Protein AF-0000000071220652 (afdb_homodimer)

Sequence (300 aa):
MPTYEMPLLIRIANKTQYASVLKNVANSIFETGGFIRKIENWGDKQLPCITSAHGKTNTHARHFMICFDMPPSQVSKLEDDCGRNISIIRASVYKQNIPPQNIQCTLEEEMLPPPYRPSVLKLLEQAKKHKRYRSQFKYNSGLDYYPFLRMPTYEMPLLIRIANKTQYASVLKNVANSIFETGGFIRKIENWGDKQLPCITSAHGKTNTHARHFMICFDMPPSQVSKLEDDCGRNISIIRASVYKQNIPPQNIQCTLEEEMLPPPYRPSVLKLLEQAKKHKRYRSQFKYNSGLDYYPFLR

Radius of gyration: 28.58 Å; Cα contacts (8 Å, |Δi|>4): 428; chains: 2; bounding box: 69×118×76 Å

Nearest PDB structures (foldseek):
  8csr-assembly1_E  TM=9.877E-01  e=4.647E-12  Homo sapiens
  7nql-assembly1_AF  TM=9.507E-01  e=1.121E-11  Sus scrofa
  6nf8-assembly1_F  TM=9.339E-01  e=7.216E-12  Bos taurus
  8apo-assembly1_Bf  TM=7.746E-01  e=3.474E-11  Polytomella magna
  6ywy-assembly1_FF  TM=8.843E-01  e=5.187E-10  Neurospora crassa

Foldseek 3Di:
DFKKKKKWWFADDDPVVVVVLVVQLCVLQVVQPKFWDDKDWPAKDADPDFADAPNDTDRITTIMMTMMDGDPVCQVVSLVSLNPDRRTRDMDMDTDDDPDCCVPCPVVVVPPDPPPPPDPCVVVVVVVVVVVVPPPPPCCVCPVCPVPPD/DFKKKKKWWFADDDPVVVVVLVVQLCVLQVVQPKFWDDKDWPAKDADPDFADAPNDTGRITTIMMTMMDGDPVCQVVSLVSLNPDRRTRDMDMDTDDDPDCCVPCPVVVVPPDPPPPPDPCVVVVVVVVVVVPPPPPVPCVCPVPPVPPD

InterPro domains:
  IPR000529 Small ribosomal subunit protein bS6 [PF01250] (3-95)
  IPR000529 Small ribosomal subunit protein bS6 [PTHR21011] (1-99)
  IPR014717 Translation elongation factor EF1B/small ribosomal subunit protein bS6 [G3DSA:3.30.70.60] (1-133)
  IPR035980 Small ribosomal subunit protein bS6 superfamily [SSF54995] (1-97)

Secondary structure (DSSP, 8-state):
--EEEEEEEE-S--HHHHHHHHHHHHHHHHHTT-EEEEEEEEEEEEEEEEEEETTEEEEEEEEEEEEEE--GGGHHHHHHHHHH-TTEEEE--EE----------THHHHTS-GGG-HHHHHHHHHHHHHHHT-------------TT--/--EEEEEEEE-S--HHHHHHHHHHHHHHHHHTT-EEEEEEEEEEEEEEEEEEETTEEEEEEEEEEEEEE--GGGHHHHHHHHHH-TTEEEE--EE----------THHHHTS-GGG--TTHHHHHHHHHHHHT-------------TT--

Solvent-accessible surface area (backbone atoms only — not comparable to full-atom values): 17452 Å² total; per-residue (Å²): 116,54,43,32,37,30,52,34,32,27,53,75,71,54,71,70,56,52,51,51,53,51,49,53,52,51,49,49,40,43,75,54,66,23,46,80,75,33,76,36,82,71,44,78,40,74,44,56,50,63,37,45,36,89,92,37,80,36,56,49,25,31,34,34,34,36,16,30,33,36,47,77,87,39,49,65,57,48,50,50,56,49,69,68,36,76,58,43,62,45,74,51,81,41,80,53,52,59,64,78,68,78,58,75,62,65,49,75,69,62,69,55,76,72,85,71,61,64,74,71,51,52,60,56,45,52,60,53,54,60,59,64,66,65,69,76,76,72,78,76,67,75,72,63,75,68,71,71,79,115,114,52,42,31,36,30,52,34,32,27,53,77,70,54,70,70,56,51,50,50,54,52,49,53,52,50,48,50,41,44,76,54,68,24,47,79,75,32,77,34,83,71,42,78,40,74,44,56,50,64,37,45,38,90,92,37,80,36,56,48,28,33,33,34,34,37,14,29,33,34,47,77,87,38,51,64,56,46,50,49,56,49,71,67,36,76,59,42,61,45,71,51,80,42,82,54,50,58,64,78,68,79,60,75,64,66,50,76,70,62,70,55,80,69,87,73,65,62,73,74,54,54,60,60,46,51,63,56,56,61,59,64,63,62,68,77,76,73,78,76,68,78,72,66,75,71,74,72,81,113

pLDDT: mean 76.04, std 28.61, range [24.86, 98.81]

Organism: Bombus terrestris (NCBI:txid30195)

Structure (mmCIF, N/CA/C/O backbone):
data_AF-0000000071220652-model_v1
#
loop_
_entity.id
_entity.type
_entity.pdbx_description
1 polymer 'Small ribosomal subunit protein bS6m'
#
loop_
_atom_site.group_PDB
_atom_site.id
_atom_site.type_symbol
_atom_site.label_atom_id
_atom_site.label_alt_id
_atom_site.label_comp_id
_atom_site.label_asym_id
_atom_site.label_entity_id
_atom_site.label_seq_id
_atom_site.pdbx_PDB_ins_code
_atom_site.Cartn_x
_atom_site.Cartn_y
_atom_site.Cartn_z
_atom_site.occupancy
_atom_site.B_iso_or_equiv
_atom_site.auth_seq_id
_atom_site.auth_comp_id
_atom_site.auth_asym_id
_atom_site.auth_atom_id
_atom_site.pdbx_PDB_model_num
ATOM 1 N N . MET A 1 1 ? 15.398 10.953 13.742 1 90.12 1 MET A N 1
ATOM 2 C CA . MET A 1 1 ? 14 10.602 13.539 1 90.12 1 MET A CA 1
ATOM 3 C C . MET A 1 1 ? 13.828 9.734 12.297 1 90.12 1 MET A C 1
ATOM 5 O O . MET A 1 1 ? 14.258 10.109 11.203 1 90.12 1 MET A O 1
ATOM 9 N N . PRO A 1 2 ? 13.312 8.656 12.453 1 94.81 2 PRO A N 1
ATOM 10 C CA . PRO A 1 2 ? 13.219 7.758 11.297 1 94.81 2 PRO A CA 1
ATOM 11 C C . PRO A 1 2 ? 12.203 8.234 10.258 1 94.81 2 PRO A C 1
ATOM 13 O O . PRO A 1 2 ? 11.305 9.016 10.586 1 94.81 2 PRO A O 1
ATOM 16 N N . THR A 1 3 ? 12.484 7.812 9.031 1 96.25 3 THR A N 1
ATOM 17 C CA . THR A 1 3 ? 11.578 8.117 7.926 1 96.25 3 THR A CA 1
ATOM 18 C C . THR A 1 3 ? 10.602 6.969 7.695 1 96.25 3 THR A C 1
ATOM 20 O O . THR A 1 3 ? 10.984 5.801 7.742 1 96.25 3 THR A O 1
ATOM 23 N N . TYR A 1 4 ? 9.352 7.336 7.461 1 97.25 4 TYR A N 1
ATOM 24 C CA . TYR A 1 4 ? 8.289 6.367 7.23 1 97.25 4 TYR A CA 1
ATOM 25 C C . TYR A 1 4 ? 7.543 6.676 5.934 1 97.25 4 TYR A C 1
ATOM 27 O O . TYR A 1 4 ? 7.645 7.781 5.398 1 97.2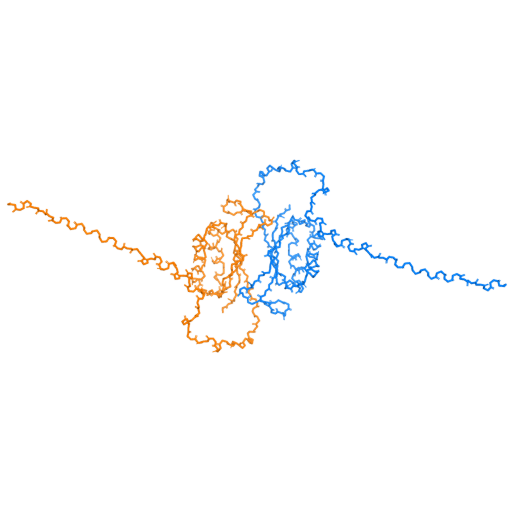5 4 TYR A O 1
ATOM 35 N N . GLU A 1 5 ? 6.852 5.637 5.531 1 96.19 5 GLU A N 1
ATOM 36 C CA . GLU A 1 5 ? 5.906 5.754 4.422 1 96.19 5 GLU A CA 1
ATOM 37 C C . GLU A 1 5 ? 4.535 5.199 4.809 1 96.19 5 GLU A C 1
ATOM 39 O O . GLU A 1 5 ? 4.441 4.234 5.566 1 96.19 5 GLU A O 1
ATOM 44 N N . MET A 1 6 ? 3.564 5.836 4.211 1 97.56 6 MET A N 1
ATOM 45 C CA . MET A 1 6 ? 2.209 5.402 4.539 1 97.56 6 MET A CA 1
ATOM 46 C C . MET A 1 6 ? 1.318 5.414 3.301 1 97.56 6 MET A C 1
ATOM 48 O O . MET A 1 6 ? 0.873 6.477 2.863 1 97.56 6 MET A O 1
ATOM 52 N N . PRO A 1 7 ? 1.112 4.211 2.664 1 97.31 7 PRO A N 1
ATOM 53 C CA . PRO A 1 7 ? 0.001 4.141 1.713 1 97.31 7 PRO A CA 1
ATOM 54 C C . PRO A 1 7 ? -1.35 4.441 2.359 1 97.31 7 PRO A C 1
ATOM 56 O O . PRO A 1 7 ? -1.629 3.967 3.463 1 97.31 7 PRO A O 1
ATOM 59 N N . LEU A 1 8 ? -2.117 5.258 1.693 1 98.38 8 LEU A N 1
ATOM 60 C CA . LEU A 1 8 ? -3.408 5.715 2.195 1 98.38 8 LEU A CA 1
ATOM 61 C C . LEU A 1 8 ? -4.5 5.512 1.149 1 98.38 8 LEU A C 1
ATOM 63 O O . LEU A 1 8 ? -4.434 6.082 0.058 1 98.38 8 LEU A O 1
ATOM 67 N N . LEU A 1 9 ? -5.438 4.633 1.481 1 98 9 LEU A N 1
ATOM 68 C CA . LEU A 1 9 ? -6.605 4.441 0.63 1 98 9 LEU A CA 1
ATOM 69 C C . LEU A 1 9 ? -7.812 5.191 1.183 1 98 9 LEU A C 1
ATOM 71 O O . LEU A 1 9 ? -8.258 4.926 2.303 1 98 9 LEU A O 1
ATOM 75 N N . ILE A 1 10 ? -8.297 6.078 0.344 1 98.69 10 ILE A N 1
ATOM 76 C CA . ILE A 1 10 ? -9.414 6.926 0.75 1 98.69 10 ILE A CA 1
ATOM 77 C C . ILE A 1 10 ? -10.641 6.602 -0.099 1 98.69 10 ILE A C 1
ATOM 79 O O . ILE A 1 10 ? -10.531 6.391 -1.309 1 98.69 10 ILE A O 1
ATOM 83 N N . ARG A 1 11 ? -11.727 6.602 0.533 1 98.38 11 ARG A N 1
ATOM 84 C CA . ARG A 1 11 ? -12.977 6.43 -0.207 1 98.38 11 ARG A CA 1
ATOM 85 C C . ARG A 1 11 ? -13.109 7.484 -1.299 1 98.38 11 ARG A C 1
ATOM 87 O O . ARG A 1 11 ? -12.773 8.648 -1.089 1 98.38 11 ARG A O 1
ATOM 94 N N . ILE A 1 12 ? -13.68 7.035 -2.465 1 98.44 12 ILE A N 1
ATOM 95 C CA . ILE A 1 12 ? -13.852 7.949 -3.588 1 98.44 12 ILE A CA 1
ATOM 96 C C . ILE A 1 12 ? -14.695 9.148 -3.156 1 98.44 12 ILE A C 1
ATOM 98 O O . ILE A 1 12 ? -15.758 8.977 -2.559 1 98.44 12 ILE A O 1
ATOM 102 N N . ALA A 1 13 ? -14.219 10.336 -3.494 1 98.06 13 ALA A N 1
ATOM 103 C CA . ALA A 1 13 ? -14.852 11.586 -3.078 1 98.06 13 ALA A CA 1
ATOM 104 C C . ALA A 1 13 ? -14.477 12.727 -4.016 1 98.06 13 ALA A C 1
ATOM 106 O O . ALA A 1 13 ? -13.836 12.508 -5.047 1 98.06 13 ALA A O 1
ATOM 107 N N . ASN A 1 14 ? -14.992 13.828 -3.701 1 97.81 14 ASN A N 1
ATOM 108 C CA . ASN A 1 14 ? -14.633 14.984 -4.508 1 97.81 14 ASN A CA 1
ATOM 109 C C . ASN A 1 14 ? -13.344 15.633 -4.02 1 97.81 14 ASN A C 1
ATOM 111 O O . ASN A 1 14 ? -12.781 15.219 -3 1 97.81 14 ASN A O 1
ATOM 115 N N . LYS A 1 15 ? -12.859 16.594 -4.723 1 97.88 15 LYS A N 1
ATOM 116 C CA . LYS A 1 15 ? -11.562 17.219 -4.473 1 97.88 15 LYS A CA 1
ATOM 117 C C . LYS A 1 15 ? -11.516 17.844 -3.08 1 97.88 15 LYS A C 1
ATOM 119 O O . LYS A 1 15 ? -10.508 17.734 -2.381 1 97.88 15 LYS A O 1
ATOM 124 N N . THR A 1 16 ? -12.555 18.578 -2.711 1 98.06 16 THR A N 1
ATOM 125 C CA . THR A 1 16 ? -12.609 19.25 -1.419 1 98.06 16 THR A CA 1
ATOM 126 C C . THR A 1 16 ? -12.523 18.234 -0.277 1 98.06 16 THR A C 1
ATOM 128 O O . THR A 1 16 ? -11.836 18.484 0.716 1 98.06 16 THR A O 1
ATOM 131 N N . GLN A 1 17 ? -13.211 17.125 -0.408 1 98.12 17 GLN A N 1
ATOM 132 C CA . GLN A 1 17 ? -13.211 16.078 0.61 1 98.12 17 GLN A CA 1
ATOM 133 C C . GLN A 1 17 ? -11.836 15.438 0.737 1 98.12 17 GLN A C 1
ATOM 135 O O . GLN A 1 17 ? -11.359 15.188 1.847 1 98.12 17 GLN A O 1
ATOM 140 N N . TYR A 1 18 ? -11.141 15.18 -0.424 1 98.38 18 TYR A N 1
ATOM 141 C CA . TYR A 1 18 ? -9.781 14.648 -0.378 1 98.38 18 TYR A CA 1
ATOM 142 C C . TYR A 1 18 ? -8.852 15.586 0.373 1 98.38 18 TYR A C 1
ATOM 144 O O . TYR A 1 18 ? -8.055 15.156 1.213 1 98.38 18 TYR A O 1
ATOM 152 N N . ALA A 1 19 ? -8.992 16.859 0.071 1 98.38 19 ALA A N 1
ATOM 153 C CA . ALA A 1 19 ? -8.148 17.859 0.707 1 98.38 19 ALA A CA 1
ATOM 154 C C . ALA A 1 19 ? -8.352 17.875 2.219 1 98.38 19 ALA A C 1
ATOM 156 O O . ALA A 1 19 ? -7.387 18 2.98 1 98.38 19 ALA A O 1
ATOM 157 N N . SER A 1 20 ? -9.578 17.75 2.633 1 98.44 20 SER A N 1
ATOM 158 C CA . SER A 1 20 ? -9.898 17.734 4.055 1 98.44 20 SER A CA 1
ATOM 159 C C . SER A 1 20 ? -9.281 16.531 4.758 1 98.44 20 SER A C 1
ATOM 161 O O . SER A 1 20 ? -8.703 16.672 5.836 1 98.44 20 SER A O 1
ATOM 163 N N . VAL A 1 21 ? -9.383 15.336 4.188 1 98.62 21 VAL A N 1
ATOM 164 C CA . VAL A 1 21 ? -8.828 14.117 4.766 1 98.62 21 VAL A CA 1
ATOM 165 C C . VAL A 1 21 ? -7.312 14.242 4.871 1 98.62 21 VAL A C 1
ATOM 167 O O . VAL A 1 21 ? -6.727 13.945 5.914 1 98.62 21 VAL A O 1
ATOM 170 N N . LEU A 1 22 ? -6.684 14.711 3.814 1 98.69 22 LEU A N 1
ATOM 171 C CA . LEU A 1 22 ? -5.23 14.844 3.791 1 98.69 22 LEU A CA 1
ATOM 172 C C . LEU A 1 22 ? -4.762 15.891 4.801 1 98.69 22 LEU A C 1
ATOM 174 O O . LEU A 1 22 ? -3.711 15.727 5.426 1 98.69 22 LEU A O 1
ATOM 178 N N . LYS A 1 23 ? -5.562 16.953 4.918 1 98.56 23 LYS A N 1
ATOM 179 C CA . LYS A 1 23 ? -5.25 17.969 5.93 1 98.56 23 LYS A CA 1
ATOM 180 C C . LYS A 1 23 ? -5.309 17.375 7.332 1 98.56 23 LYS A C 1
ATOM 182 O O . LYS A 1 23 ? -4.438 17.641 8.164 1 98.56 23 LYS A O 1
ATOM 187 N N . ASN A 1 24 ? -6.316 16.578 7.582 1 98.31 24 ASN A N 1
ATOM 188 C CA . ASN A 1 24 ? -6.457 15.922 8.875 1 98.31 24 ASN A CA 1
ATOM 189 C C . ASN A 1 24 ? -5.27 15 9.164 1 98.31 24 ASN A C 1
ATOM 191 O O . ASN A 1 24 ? -4.723 15.016 10.266 1 98.31 24 ASN A O 1
ATOM 195 N N . VAL A 1 25 ? -4.879 14.25 8.164 1 98.69 25 VAL A N 1
ATOM 196 C CA . VAL A 1 25 ? -3.75 13.336 8.312 1 98.69 25 VAL A CA 1
ATOM 197 C C . VAL A 1 25 ? -2.469 14.133 8.539 1 98.69 25 VAL A C 1
ATOM 199 O O . VAL A 1 25 ? -1.663 13.797 9.406 1 98.69 25 VAL A O 1
ATOM 202 N N . ALA A 1 26 ? -2.303 15.219 7.809 1 98.62 26 ALA A N 1
ATOM 203 C CA . ALA A 1 26 ? -1.133 16.078 7.953 1 98.62 26 ALA A CA 1
ATOM 204 C C . ALA A 1 26 ? -1.061 16.688 9.359 1 98.62 26 ALA A C 1
ATOM 206 O O . ALA A 1 26 ? 0.008 16.703 9.969 1 98.62 26 ALA A O 1
ATOM 207 N N . ASN A 1 27 ? -2.18 17.109 9.836 1 98.31 27 ASN A N 1
ATOM 208 C CA . ASN A 1 27 ? -2.238 17.672 11.18 1 98.31 27 ASN A CA 1
ATOM 209 C C . ASN A 1 27 ? -1.856 16.641 12.234 1 98.31 27 ASN A C 1
ATOM 211 O O . ASN A 1 27 ? -1.142 16.953 13.188 1 98.31 27 ASN A O 1
ATOM 215 N N . SER A 1 28 ? -2.348 15.414 12.023 1 98.38 28 SER A N 1
ATOM 216 C CA . SER A 1 28 ? -2.002 14.344 12.953 1 98.38 28 SER A CA 1
ATOM 217 C C . SER A 1 28 ? -0.497 14.102 12.977 1 98.38 28 SER A C 1
ATOM 219 O O . SER A 1 28 ? 0.089 13.914 14.047 1 98.38 28 SER A O 1
ATOM 221 N N . ILE A 1 29 ? 0.135 14.086 11.805 1 98.5 29 ILE A N 1
ATOM 222 C CA . ILE A 1 29 ? 1.577 13.891 11.703 1 98.5 29 ILE A CA 1
ATOM 223 C C . ILE A 1 29 ? 2.305 15.047 12.391 1 98.5 29 ILE A C 1
ATOM 225 O O . ILE A 1 29 ? 3.234 14.828 13.172 1 98.5 29 ILE A O 1
ATOM 229 N N . PHE A 1 30 ? 1.844 16.25 12.219 1 97.88 30 PHE A N 1
ATOM 230 C CA . PHE A 1 30 ? 2.465 17.438 12.789 1 97.88 30 PHE A CA 1
ATOM 231 C C . PHE A 1 30 ? 2.318 17.453 14.305 1 97.88 30 PHE A C 1
ATOM 233 O O . PHE A 1 30 ? 3.283 17.719 15.031 1 97.88 30 PHE A O 1
ATOM 240 N N . GLU A 1 31 ? 1.175 17.141 14.781 1 97.19 31 GLU A N 1
ATOM 241 C CA . GLU A 1 31 ? 0.877 17.172 16.203 1 97.19 31 GLU A CA 1
ATOM 242 C C . GLU A 1 31 ? 1.686 16.125 16.969 1 97.19 31 GLU A C 1
ATOM 244 O O . GLU A 1 31 ? 1.888 16.25 18.172 1 97.19 31 GLU A O 1
ATOM 249 N N . THR A 1 32 ? 2.123 15.125 16.281 1 95.31 32 THR A N 1
ATOM 250 C CA . THR A 1 32 ? 2.889 14.062 16.906 1 95.31 32 THR A CA 1
ATOM 251 C C . THR A 1 32 ? 4.387 14.305 16.75 1 95.31 32 THR A C 1
ATOM 253 O O . THR A 1 32 ? 5.199 13.422 17.047 1 95.31 32 THR A O 1
ATOM 256 N N . GLY A 1 33 ? 4.734 15.508 16.172 1 96.31 33 GLY A N 1
ATOM 257 C CA . GLY A 1 33 ? 6.129 15.898 16.062 1 96.31 33 GLY A CA 1
ATOM 258 C C . GLY A 1 33 ? 6.766 15.461 14.75 1 96.31 33 GLY A C 1
ATOM 259 O O . GLY A 1 33 ? 7.988 15.391 14.641 1 96.31 33 GLY A O 1
ATOM 260 N N . GLY A 1 34 ? 5.926 15.094 13.859 1 97.5 34 GLY A N 1
ATOM 261 C CA . GLY A 1 34 ? 6.445 14.625 12.578 1 97.5 34 GLY A CA 1
ATOM 262 C C . GLY A 1 34 ? 6.5 15.711 11.523 1 97.5 34 GLY A C 1
ATOM 263 O O . GLY A 1 34 ? 6.027 16.828 11.75 1 97.5 34 GLY A O 1
ATOM 264 N N . PHE A 1 35 ? 7.227 15.305 10.43 1 96.94 35 PHE A N 1
ATOM 265 C CA . PHE A 1 35 ? 7.375 16.172 9.266 1 96.94 35 PHE A CA 1
ATOM 266 C C . PHE A 1 35 ? 7.113 15.406 7.977 1 96.94 35 PHE A C 1
ATOM 268 O O . PHE A 1 35 ? 7.656 14.32 7.773 1 96.94 35 PHE A O 1
ATOM 275 N N . ILE A 1 36 ? 6.238 16.094 7.16 1 98.31 36 ILE A N 1
ATOM 276 C CA . ILE A 1 36 ? 5.906 15.445 5.895 1 98.31 36 ILE A CA 1
ATOM 277 C C . ILE A 1 36 ? 6.949 15.805 4.84 1 98.31 36 ILE A C 1
ATOM 279 O O . ILE A 1 36 ? 7.254 16.984 4.641 1 98.31 36 ILE A O 1
ATOM 283 N N . ARG A 1 37 ? 7.496 14.859 4.172 1 96.75 37 ARG A N 1
ATOM 284 C CA . ARG A 1 37 ? 8.484 15.094 3.123 1 96.75 37 ARG A CA 1
ATOM 285 C C . ARG A 1 37 ? 7.816 15.211 1.758 1 96.75 37 ARG A C 1
ATOM 287 O O . ARG A 1 37 ? 8.18 16.078 0.959 1 96.75 37 ARG A O 1
ATOM 294 N N . LYS A 1 38 ? 6.898 14.312 1.479 1 97.25 38 LYS A N 1
ATOM 295 C CA . LYS A 1 38 ? 6.277 14.289 0.159 1 97.25 38 LYS A CA 1
ATOM 296 C C . LYS A 1 38 ? 4.961 13.516 0.18 1 97.25 38 LYS A C 1
ATOM 298 O O . LYS A 1 38 ? 4.84 12.508 0.883 1 97.25 38 LYS A O 1
ATOM 303 N N . ILE A 1 39 ? 3.98 13.977 -0.539 1 98.06 39 ILE A N 1
ATOM 304 C CA . ILE A 1 39 ? 2.723 13.273 -0.758 1 98.06 39 ILE A CA 1
ATOM 305 C C 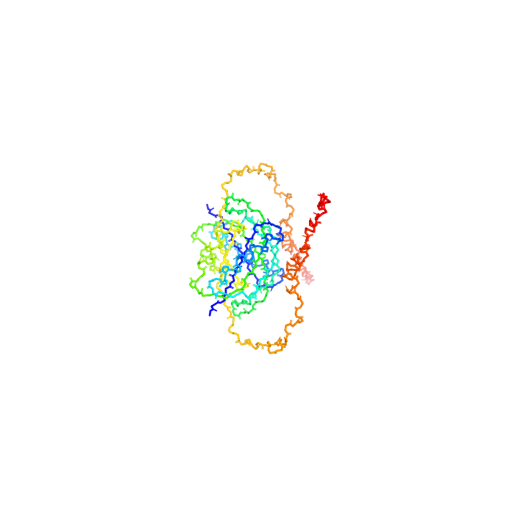. ILE A 1 39 ? 2.535 13 -2.248 1 98.06 39 ILE A C 1
ATOM 307 O O . ILE A 1 39 ? 2.635 13.914 -3.07 1 98.06 39 ILE A O 1
ATOM 311 N N . GLU A 1 40 ? 2.336 11.766 -2.617 1 97.88 40 GLU A N 1
ATOM 312 C CA . GLU A 1 40 ? 2.045 11.383 -3.996 1 97.88 40 GLU A CA 1
ATOM 313 C C . GLU A 1 40 ? 0.589 10.953 -4.156 1 97.88 40 GLU A C 1
ATOM 315 O O . GLU A 1 40 ? 0.062 10.211 -3.324 1 97.88 40 GLU A O 1
ATOM 320 N N . ASN A 1 41 ? -0.031 11.484 -5.191 1 98.19 41 ASN A N 1
ATOM 321 C CA . ASN A 1 41 ? -1.352 11.023 -5.602 1 98.19 41 ASN A CA 1
ATOM 322 C C . ASN A 1 41 ? -1.257 9.945 -6.68 1 98.19 41 ASN A C 1
ATOM 324 O O . ASN A 1 41 ? -0.889 10.234 -7.82 1 98.19 41 ASN A O 1
ATOM 328 N N . TRP A 1 42 ? -1.661 8.758 -6.289 1 98.31 42 TRP A N 1
ATOM 329 C CA . TRP A 1 42 ? -1.506 7.652 -7.234 1 98.31 42 TRP A CA 1
ATOM 330 C C . TRP A 1 42 ? -2.818 7.363 -7.949 1 98.31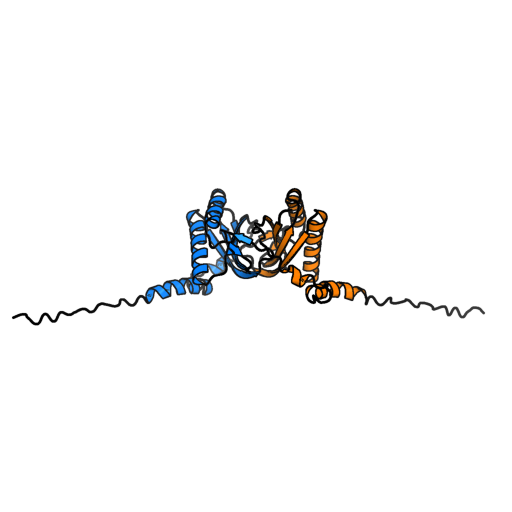 42 TRP A C 1
ATOM 332 O O . TRP A 1 42 ? -2.922 6.391 -8.703 1 98.31 42 TRP A O 1
ATOM 342 N N . GLY A 1 43 ? -3.883 8.07 -7.629 1 97.69 43 GLY A N 1
ATOM 343 C CA . GLY A 1 43 ? -5.113 8.062 -8.398 1 97.69 43 GLY A CA 1
ATOM 344 C C . GLY A 1 43 ? -6.113 7.031 -7.914 1 97.69 43 GLY A C 1
ATOM 345 O O . GLY A 1 43 ? -5.887 6.367 -6.898 1 97.69 43 GLY A O 1
ATOM 346 N N . ASP A 1 44 ? -7.266 6.984 -8.688 1 98.31 44 ASP A N 1
ATOM 347 C CA . ASP A 1 44 ? -8.328 6.043 -8.344 1 98.31 44 ASP A CA 1
ATOM 348 C C . ASP A 1 44 ? -7.949 4.621 -8.758 1 98.31 44 ASP A C 1
ATOM 350 O O . ASP A 1 44 ? -7.414 4.402 -9.844 1 98.31 44 ASP A O 1
ATOM 354 N N . LYS A 1 45 ? -8.211 3.748 -7.875 1 98.25 45 LYS A N 1
ATOM 355 C CA . LYS A 1 45 ? -7.855 2.352 -8.117 1 98.25 45 LYS A CA 1
ATOM 356 C C . LYS A 1 45 ? -9.055 1.436 -7.887 1 98.25 45 LYS A C 1
ATOM 358 O O . LYS A 1 45 ? -9.82 1.631 -6.941 1 98.25 45 LYS A O 1
ATOM 363 N N . GLN A 1 46 ? -9.18 0.477 -8.75 1 97.62 46 GLN A N 1
ATOM 364 C CA . GLN A 1 46 ? -10.078 -0.632 -8.469 1 97.62 46 GLN A CA 1
ATOM 365 C C . GLN A 1 46 ? -9.469 -1.601 -7.461 1 97.62 46 GLN A C 1
ATOM 367 O O . GLN A 1 46 ? -8.359 -2.102 -7.668 1 97.62 46 GLN A O 1
ATOM 372 N N . LEU A 1 47 ? -10.156 -1.853 -6.438 1 96.12 47 LEU A N 1
ATOM 373 C CA . LEU A 1 47 ? -9.664 -2.785 -5.43 1 96.12 47 LEU A CA 1
ATOM 374 C C . LEU A 1 47 ? -9.875 -4.23 -5.879 1 96.12 47 LEU A C 1
ATOM 376 O O . LEU A 1 47 ? -10.977 -4.609 -6.266 1 96.12 47 LEU A O 1
ATOM 380 N N . PRO A 1 48 ? -8.828 -4.992 -5.805 1 94.5 48 PRO A N 1
ATOM 381 C CA . PRO A 1 48 ? -9.008 -6.371 -6.266 1 94.5 48 PRO A CA 1
ATOM 382 C C . PRO A 1 48 ? -9.945 -7.176 -5.371 1 94.5 48 PRO A C 1
ATOM 384 O O . PRO A 1 48 ? -10.664 -8.055 -5.855 1 94.5 48 PRO A O 1
ATOM 387 N N . CYS A 1 49 ? -9.875 -6.969 -4.082 1 93.38 49 CYS A N 1
ATOM 388 C CA . CYS A 1 49 ? -10.844 -7.5 -3.129 1 93.38 49 CYS A CA 1
ATOM 389 C C . CYS A 1 49 ? -11.773 -6.398 -2.627 1 93.38 49 CYS A C 1
ATOM 391 O O . CYS A 1 49 ? -11.312 -5.32 -2.246 1 93.38 49 CYS A O 1
ATOM 393 N N . ILE A 1 50 ? -13.062 -6.789 -2.631 1 91.06 50 ILE A N 1
ATOM 394 C CA . ILE A 1 50 ? -13.992 -5.848 -2.018 1 91.06 50 ILE A CA 1
ATOM 395 C C . ILE A 1 50 ? -13.641 -5.66 -0.545 1 91.06 50 ILE A C 1
ATOM 397 O O . ILE A 1 50 ? -13.43 -6.633 0.181 1 91.06 50 ILE A O 1
ATOM 401 N N . THR A 1 51 ? -13.539 -4.426 -0.141 1 92.19 51 THR A N 1
ATOM 402 C CA . THR A 1 51 ? -13.078 -4.133 1.212 1 92.19 51 THR A CA 1
ATOM 403 C C . THR A 1 51 ? -14.18 -3.457 2.023 1 92.19 51 THR A C 1
ATOM 405 O O . THR A 1 51 ? -14.82 -2.52 1.546 1 92.19 51 THR A O 1
ATOM 408 N N . SER A 1 52 ? -14.375 -3.992 3.162 1 92.69 52 SER A N 1
ATOM 409 C CA . SER A 1 52 ? -15.305 -3.346 4.086 1 92.69 52 SER A CA 1
ATOM 410 C C . SER A 1 52 ? -14.562 -2.463 5.082 1 92.69 52 SER A C 1
ATOM 412 O O . SER A 1 52 ? -13.562 -2.881 5.664 1 92.69 52 SER A O 1
ATOM 414 N N . ALA A 1 53 ? -14.977 -1.214 5.234 1 93.5 53 ALA A N 1
ATOM 415 C CA . ALA A 1 53 ? -14.43 -0.275 6.211 1 93.5 53 ALA A CA 1
ATOM 416 C C . ALA A 1 53 ? -15.523 0.639 6.762 1 93.5 53 ALA A C 1
ATOM 418 O O . ALA A 1 53 ? -16.297 1.221 5.996 1 93.5 53 ALA A O 1
ATOM 419 N N . HIS A 1 54 ? -15.516 0.666 8.109 1 95.06 54 HIS A N 1
ATOM 420 C CA . HIS A 1 54 ? -16.469 1.545 8.773 1 95.06 54 HIS A CA 1
ATOM 421 C C . HIS A 1 54 ? -17.906 1.266 8.312 1 95.06 54 HIS A C 1
ATOM 423 O O . HIS A 1 54 ? -18.656 2.195 8.008 1 95.06 54 HIS A O 1
ATOM 429 N N . GLY A 1 55 ? -18.234 0.002 8.102 1 91.69 55 GLY A N 1
ATOM 430 C CA . GLY A 1 55 ? -19.594 -0.418 7.797 1 91.69 55 GLY A CA 1
ATOM 431 C C . GLY A 1 55 ? -19.953 -0.241 6.336 1 91.69 55 GLY A C 1
ATOM 432 O O . GLY A 1 55 ? -21.109 -0.436 5.949 1 91.69 55 GLY A O 1
ATOM 433 N N . LYS A 1 56 ? -19.031 0.136 5.566 1 93.56 56 LYS A N 1
ATOM 434 C CA . LYS A 1 56 ? -19.312 0.351 4.152 1 93.56 56 LYS A CA 1
ATOM 435 C C . LYS A 1 56 ? -18.438 -0.533 3.275 1 93.56 56 LYS A C 1
ATOM 437 O O . LYS A 1 56 ? -17.266 -0.758 3.594 1 93.56 56 LYS A O 1
ATOM 442 N N . THR A 1 57 ? -19 -0.984 2.199 1 93.69 57 THR A N 1
ATOM 443 C CA . THR A 1 57 ? -18.281 -1.781 1.212 1 93.69 57 THR A CA 1
ATOM 444 C C . THR A 1 57 ? -17.656 -0.886 0.143 1 93.69 57 THR A C 1
ATOM 446 O O . THR A 1 57 ? -18.312 0.032 -0.36 1 93.69 57 THR A O 1
ATOM 449 N N . ASN A 1 58 ? -16.453 -1.166 -0.169 1 95.62 58 ASN A N 1
ATOM 450 C CA . ASN A 1 58 ? -15.711 -0.358 -1.134 1 95.62 58 ASN A CA 1
ATOM 451 C C . ASN A 1 58 ? -15.133 -1.214 -2.26 1 95.62 58 ASN A C 1
ATOM 453 O O . ASN A 1 58 ? -14.477 -2.223 -2.002 1 95.62 58 ASN A O 1
ATOM 457 N N . THR A 1 59 ? -15.359 -0.79 -3.527 1 95.56 59 THR A N 1
ATOM 458 C CA . THR A 1 59 ? -14.828 -1.483 -4.695 1 95.56 59 THR A CA 1
ATOM 459 C C . THR A 1 59 ? -13.727 -0.66 -5.355 1 95.56 59 THR A C 1
ATOM 461 O O . THR A 1 59 ? -12.969 -1.176 -6.18 1 95.56 59 THR A O 1
ATOM 464 N N . HIS A 1 60 ? -13.688 0.653 -4.977 1 98 60 HIS A N 1
ATOM 465 C CA . HIS A 1 60 ? -12.68 1.584 -5.465 1 98 60 HIS A CA 1
ATOM 466 C C . HIS A 1 60 ? -12.133 2.447 -4.328 1 98 60 HIS A C 1
ATOM 468 O O . HIS A 1 60 ? -12.781 2.588 -3.287 1 98 60 HIS A O 1
ATOM 474 N N . ALA A 1 61 ? -11.031 2.975 -4.574 1 98.31 61 ALA A N 1
ATOM 475 C CA . ALA A 1 61 ? -10.445 3.9 -3.611 1 98.31 61 ALA A CA 1
ATOM 476 C C . ALA A 1 61 ? -9.445 4.836 -4.285 1 98.31 61 ALA A C 1
ATOM 478 O O . ALA A 1 61 ? -8.875 4.5 -5.328 1 98.31 61 ALA A O 1
ATOM 479 N N . ARG A 1 62 ? -9.352 6.023 -3.779 1 98.81 62 ARG A N 1
ATOM 480 C CA . ARG A 1 62 ? -8.25 6.914 -4.141 1 98.81 62 ARG A CA 1
ATOM 481 C C . ARG A 1 62 ? -6.988 6.578 -3.35 1 98.81 62 ARG A C 1
ATOM 483 O O . ARG A 1 62 ? -7.023 6.496 -2.121 1 98.81 62 ARG A O 1
ATOM 490 N N . HIS A 1 63 ? -5.918 6.375 -4.066 1 98.62 63 HIS A N 1
ATOM 491 C CA . HIS A 1 63 ? -4.68 5.914 -3.447 1 98.62 63 HIS A CA 1
ATOM 492 C C . HIS A 1 63 ? -3.654 7.043 -3.361 1 98.62 63 HIS A C 1
ATOM 494 O O . HIS A 1 63 ? -3.236 7.586 -4.387 1 98.62 63 HIS A O 1
ATOM 500 N N . PHE A 1 64 ? -3.186 7.379 -2.127 1 98.62 64 PHE A N 1
ATOM 501 C CA . PHE A 1 64 ? -2.086 8.297 -1.87 1 98.62 64 PHE A CA 1
ATOM 502 C C . PHE A 1 64 ? -0.921 7.582 -1.2 1 98.62 64 PHE A C 1
ATOM 504 O O . PHE A 1 64 ? -1.112 6.547 -0.553 1 98.62 64 PHE A O 1
ATOM 511 N N . MET A 1 65 ? 0.208 8.156 -1.395 1 98.19 65 MET A N 1
ATOM 512 C CA . MET A 1 65 ? 1.403 7.715 -0.683 1 98.19 65 MET A CA 1
ATOM 513 C C . MET A 1 65 ? 2.094 8.891 0.003 1 98.19 65 MET A C 1
ATOM 515 O O . MET A 1 65 ? 2.408 9.891 -0.639 1 98.19 65 MET A O 1
ATOM 519 N N . ILE A 1 66 ? 2.344 8.75 1.34 1 98.31 66 ILE A N 1
ATOM 520 C CA . ILE A 1 66 ? 2.896 9.852 2.115 1 98.31 66 ILE A CA 1
ATOM 521 C C . ILE A 1 66 ? 4.246 9.445 2.707 1 98.31 66 ILE A C 1
ATOM 523 O O . ILE A 1 66 ? 4.383 8.352 3.266 1 98.31 66 ILE A O 1
ATOM 527 N N . CYS A 1 67 ? 5.242 10.234 2.49 1 98.06 67 CYS A N 1
ATOM 528 C CA . CYS A 1 67 ? 6.562 10.094 3.098 1 98.06 67 CYS A CA 1
ATOM 529 C C . CYS A 1 67 ? 6.77 11.125 4.199 1 98.06 67 CYS A C 1
ATOM 531 O O . CYS A 1 67 ? 6.539 12.32 3.988 1 98.06 67 CYS A O 1
ATOM 533 N N . PHE A 1 68 ? 7.199 10.656 5.379 1 97.94 68 PHE A N 1
ATOM 534 C CA . PHE A 1 68 ? 7.324 11.586 6.5 1 97.94 68 PHE A CA 1
ATOM 535 C C . PHE A 1 68 ? 8.312 11.047 7.535 1 97.94 68 PHE A C 1
ATOM 537 O O . PHE A 1 68 ? 8.617 9.859 7.551 1 97.94 68 PHE A O 1
ATOM 544 N N . ASP A 1 69 ? 8.797 11.93 8.352 1 97.44 69 ASP A N 1
ATOM 545 C CA . ASP A 1 69 ? 9.602 11.594 9.523 1 97.44 69 ASP A CA 1
ATOM 546 C C . ASP A 1 69 ? 8.781 11.703 10.805 1 97.44 69 ASP A C 1
ATOM 548 O O . ASP A 1 69 ? 7.945 12.609 10.938 1 97.44 69 ASP A O 1
ATOM 552 N N . MET A 1 70 ? 8.969 10.82 11.711 1 97.69 70 MET A N 1
ATOM 553 C CA . MET A 1 70 ? 8.188 10.859 12.945 1 97.69 70 MET A CA 1
ATOM 554 C C . MET A 1 70 ? 8.883 10.07 14.047 1 97.69 70 MET A C 1
ATOM 556 O O . MET A 1 70 ? 9.555 9.078 13.773 1 97.69 70 MET A O 1
ATOM 560 N N . PRO A 1 71 ? 8.719 10.586 15.328 1 97.81 71 PRO A N 1
ATOM 561 C CA . PRO A 1 71 ? 9.211 9.742 16.422 1 97.81 71 PRO A CA 1
ATOM 562 C C . PRO A 1 71 ? 8.57 8.352 16.422 1 97.81 71 PRO A C 1
ATOM 564 O O . PRO A 1 71 ? 7.359 8.227 16.25 1 97.81 71 PRO A O 1
ATOM 567 N N . PRO A 1 72 ? 9.391 7.305 16.609 1 97.44 72 PRO A N 1
ATOM 568 C CA . PRO A 1 72 ? 8.867 5.938 16.578 1 97.44 72 PRO A CA 1
ATOM 569 C C . PRO A 1 72 ? 7.738 5.719 17.578 1 97.44 72 PRO A C 1
ATOM 571 O O . PRO A 1 72 ? 6.816 4.941 17.312 1 97.44 72 PRO A O 1
ATOM 574 N N . SER A 1 73 ? 7.746 6.41 18.641 1 97.81 73 SER A N 1
ATOM 575 C CA . SER A 1 73 ? 6.77 6.223 19.703 1 97.81 73 SER A CA 1
ATOM 576 C C . SER A 1 73 ? 5.398 6.746 19.297 1 97.81 73 SER A C 1
ATOM 578 O O . SER A 1 73 ? 4.395 6.461 19.953 1 97.81 73 SER A O 1
ATOM 580 N N . GLN A 1 74 ? 5.309 7.512 18.234 1 98.06 74 GLN A N 1
ATOM 581 C CA . GLN A 1 74 ? 4.066 8.18 17.859 1 98.06 74 GLN A CA 1
ATOM 582 C C . GLN A 1 74 ? 3.387 7.473 16.688 1 98.06 74 GLN A C 1
ATOM 584 O O . GLN A 1 74 ? 2.281 7.844 16.297 1 98.06 74 GLN A O 1
ATOM 589 N N . VAL A 1 75 ? 4.008 6.414 16.188 1 97.81 75 VAL A N 1
ATOM 590 C CA . VAL A 1 75 ? 3.506 5.734 15 1 97.81 75 VAL A CA 1
ATOM 591 C C . VAL A 1 75 ? 2.131 5.137 15.281 1 97.81 75 VAL A C 1
ATOM 593 O O . VAL A 1 75 ? 1.203 5.281 14.484 1 97.81 75 VAL A O 1
ATOM 596 N N . SER A 1 76 ? 2 4.488 16.406 1 97.44 76 SER A N 1
ATOM 597 C CA . SER A 1 76 ? 0.733 3.857 16.766 1 97.44 76 SER A CA 1
ATOM 598 C C . SER A 1 76 ? -0.383 4.891 16.875 1 97.44 76 SER A C 1
ATOM 600 O O . SER A 1 76 ? -1.524 4.625 16.5 1 97.44 76 SER A O 1
ATOM 602 N N . LYS A 1 77 ? -0.09 6.023 17.422 1 97.62 77 LYS A N 1
ATOM 603 C CA . LYS A 1 77 ? -1.075 7.094 17.547 1 97.62 77 LYS A CA 1
ATOM 604 C C . LYS A 1 77 ? -1.554 7.562 16.188 1 97.62 77 LYS A C 1
ATOM 606 O O . LYS A 1 77 ? -2.748 7.785 15.977 1 97.62 77 LYS A O 1
ATOM 611 N N . LEU A 1 78 ? -0.643 7.738 15.281 1 98.31 78 LEU A N 1
ATOM 612 C CA . LEU A 1 78 ? -1.002 8.141 13.93 1 98.31 78 LEU A CA 1
ATOM 613 C C . LEU A 1 78 ? -1.927 7.109 13.289 1 98.31 78 LEU A C 1
ATOM 615 O O . LEU A 1 78 ? -2.936 7.469 12.68 1 98.31 78 LEU A O 1
ATOM 619 N N . GLU A 1 79 ? -1.568 5.844 13.414 1 97.56 79 GLU A N 1
ATOM 620 C CA . GLU A 1 79 ? -2.385 4.777 12.844 1 97.56 79 GLU A CA 1
ATOM 621 C C . GLU A 1 79 ? -3.783 4.766 13.453 1 97.56 79 GLU A C 1
ATOM 623 O O . GLU A 1 79 ? -4.773 4.551 12.75 1 97.56 79 GLU A O 1
ATOM 628 N N . ASP A 1 80 ? -3.854 5.027 14.75 1 97.38 80 ASP A N 1
ATOM 629 C CA . ASP A 1 80 ? -5.145 5.105 15.43 1 97.38 80 ASP A CA 1
ATOM 630 C C . ASP A 1 80 ? -5.973 6.277 14.898 1 97.38 80 ASP A C 1
ATOM 632 O O . ASP A 1 80 ? -7.172 6.133 14.656 1 97.38 80 ASP A O 1
ATOM 636 N N . ASP A 1 81 ? -5.309 7.398 14.773 1 97.81 81 ASP A N 1
ATOM 637 C CA . ASP A 1 81 ? -5.988 8.578 14.258 1 97.81 81 ASP A CA 1
ATOM 638 C C . ASP A 1 81 ? -6.551 8.312 12.859 1 97.81 81 ASP A C 1
ATOM 640 O O . ASP A 1 81 ? -7.699 8.656 12.57 1 97.81 81 ASP A O 1
ATOM 644 N N . CYS A 1 82 ? -5.777 7.711 12.039 1 98.06 82 CYS A N 1
ATOM 645 C CA . CYS A 1 82 ? -6.23 7.387 10.688 1 98.06 82 CYS A CA 1
ATOM 646 C C . CYS A 1 82 ? -7.355 6.359 10.719 1 98.06 82 CYS A C 1
ATOM 648 O O . CYS A 1 82 ? -8.297 6.445 9.93 1 98.06 82 CYS A O 1
ATOM 650 N N . GLY A 1 83 ? -7.215 5.402 11.633 1 97.19 83 GLY A N 1
ATOM 651 C CA . GLY A 1 83 ? -8.219 4.359 11.758 1 97.19 83 GLY A CA 1
ATOM 652 C C . GLY A 1 83 ? -9.578 4.883 12.188 1 97.19 83 GLY A C 1
ATOM 653 O O . GLY A 1 83 ? -10.602 4.258 11.914 1 97.19 83 GLY A O 1
ATOM 654 N N . ARG A 1 84 ? -9.609 6.023 12.773 1 97.06 84 ARG A N 1
ATOM 655 C CA . ARG A 1 84 ? -10.859 6.609 13.266 1 97.06 84 ARG A CA 1
ATOM 656 C C . ARG A 1 84 ? -11.516 7.465 12.188 1 97.06 84 ARG A C 1
ATOM 658 O O . ARG A 1 84 ? -12.672 7.863 12.328 1 97.06 84 ARG A O 1
ATOM 665 N N . ASN A 1 85 ? -10.812 7.805 11.203 1 97.94 85 ASN A N 1
ATOM 666 C CA . ASN A 1 85 ? -11.352 8.609 10.117 1 97.94 85 ASN A CA 1
ATOM 667 C C . ASN A 1 85 ? -12.227 7.777 9.18 1 97.94 85 ASN A C 1
ATOM 669 O O . ASN A 1 85 ? -11.727 6.895 8.477 1 97.94 85 ASN A O 1
ATOM 673 N N . ILE A 1 86 ? -13.422 8.062 9.086 1 97.44 86 ILE A N 1
ATOM 674 C CA . ILE A 1 86 ? -14.414 7.242 8.398 1 97.44 86 ILE A CA 1
ATOM 675 C C . ILE A 1 86 ? -14.148 7.246 6.895 1 97.44 86 ILE A C 1
ATOM 677 O O . ILE A 1 86 ? -14.562 6.332 6.18 1 97.44 86 ILE A O 1
ATOM 681 N N . SER A 1 87 ? -13.508 8.242 6.406 1 98.25 87 SER A N 1
ATOM 682 C CA . SER A 1 87 ? -13.25 8.359 4.977 1 98.25 87 SER A CA 1
ATOM 683 C C . SER A 1 87 ? -12.07 7.477 4.555 1 98.25 87 SER A C 1
ATOM 685 O O . SER A 1 87 ? -11.852 7.25 3.365 1 98.25 87 SER A O 1
ATOM 687 N N . ILE A 1 88 ? -11.289 6.922 5.516 1 98.56 88 ILE A N 1
ATOM 688 C CA . ILE A 1 88 ? -10.094 6.141 5.207 1 98.56 88 ILE A CA 1
ATOM 689 C C . ILE A 1 88 ? -10.438 4.652 5.219 1 98.56 88 ILE A C 1
ATOM 691 O O . ILE A 1 88 ? -10.953 4.137 6.211 1 98.56 88 ILE A O 1
ATOM 695 N N . ILE A 1 89 ? -10.156 4.043 4.109 1 97.12 89 ILE A N 1
ATOM 696 C CA . ILE A 1 89 ? -10.391 2.609 3.967 1 97.12 89 ILE A CA 1
ATOM 697 C C . ILE A 1 89 ? -9.25 1.83 4.613 1 97.12 89 ILE A C 1
ATOM 699 O O . ILE A 1 89 ? -9.477 0.814 5.273 1 97.12 89 ILE A O 1
ATOM 703 N N . ARG A 1 90 ? -8.016 2.279 4.391 1 96.06 90 ARG A N 1
ATOM 704 C CA . ARG A 1 90 ? -6.812 1.623 4.895 1 96.06 90 ARG A CA 1
ATOM 705 C C . ARG A 1 90 ? -5.664 2.615 5.031 1 96.06 90 ARG A C 1
ATOM 707 O O . ARG A 1 90 ? -5.477 3.48 4.172 1 96.06 90 ARG A O 1
ATOM 714 N N . ALA A 1 91 ? -4.957 2.504 6.074 1 96.69 91 ALA A N 1
ATOM 715 C CA . ALA A 1 91 ? -3.707 3.219 6.316 1 96.69 91 ALA A CA 1
ATOM 716 C C . ALA A 1 91 ? -2.678 2.316 6.988 1 96.69 91 ALA A C 1
ATOM 718 O O . ALA A 1 91 ? -2.996 1.61 7.949 1 96.69 91 ALA A O 1
ATOM 719 N N . SER A 1 92 ? -1.559 2.197 6.391 1 93.38 92 SER A N 1
ATOM 720 C CA . SER A 1 92 ? -0.48 1.399 6.969 1 93.38 92 SER A CA 1
ATOM 721 C C . SER A 1 92 ? 0.846 2.152 6.926 1 93.38 92 SER A C 1
ATOM 723 O O . SER A 1 92 ? 1.185 2.768 5.914 1 93.38 92 SER A O 1
ATOM 725 N N . VAL A 1 93 ? 1.558 2.086 8.047 1 96.12 93 VAL A N 1
ATOM 726 C CA . VAL A 1 93 ? 2.826 2.807 8.117 1 96.12 93 VAL A CA 1
ATOM 727 C C . VAL A 1 93 ? 3.986 1.817 8.047 1 96.12 93 VAL A C 1
ATOM 729 O O . VAL A 1 93 ? 3.977 0.789 8.727 1 96.12 93 VAL A O 1
ATOM 732 N N . TYR A 1 94 ? 4.965 2.135 7.25 1 92.5 94 TYR A N 1
ATOM 733 C CA . TYR A 1 94 ? 6.168 1.321 7.125 1 92.5 94 TYR A CA 1
ATOM 734 C C . TYR A 1 94 ? 7.422 2.162 7.34 1 92.5 94 TYR A C 1
ATOM 736 O O . TYR A 1 94 ? 7.492 3.307 6.887 1 92.5 94 TYR A O 1
ATOM 744 N N . LYS A 1 95 ? 8.367 1.555 8.016 1 93.69 95 LYS A N 1
ATOM 745 C CA . LYS A 1 95 ? 9.656 2.227 8.18 1 93.69 95 LYS A CA 1
ATOM 746 C C . LYS A 1 95 ? 10.492 2.145 6.902 1 93.69 95 LYS A C 1
ATOM 748 O O . LYS A 1 95 ? 10.586 1.08 6.289 1 93.69 95 LYS A O 1
ATOM 753 N N . GLN A 1 96 ? 11.039 3.268 6.496 1 90.75 96 GLN A N 1
ATOM 754 C CA . GLN A 1 96 ? 11.852 3.314 5.285 1 90.75 96 GLN A CA 1
ATOM 755 C C . GLN A 1 96 ? 13.328 3.115 5.602 1 90.75 96 GLN A C 1
ATOM 757 O O . GLN A 1 96 ? 13.828 3.631 6.605 1 90.75 96 GLN A O 1
ATOM 762 N N . ASN A 1 97 ? 13.945 2.207 4.773 1 79.69 97 ASN A N 1
ATOM 763 C CA . ASN A 1 97 ? 15.398 2.109 4.828 1 79.69 97 ASN A CA 1
ATOM 764 C C . ASN A 1 97 ? 16.062 3.102 3.881 1 79.69 97 ASN A C 1
ATOM 766 O O . ASN A 1 97 ? 16.156 2.852 2.678 1 79.69 97 ASN A O 1
ATOM 770 N N . ILE A 1 98 ? 16.312 4.242 4.328 1 74 98 ILE A N 1
ATOM 771 C CA . ILE A 1 98 ? 16.922 5.273 3.488 1 74 98 ILE A CA 1
ATOM 772 C C . ILE A 1 98 ? 18.422 5.047 3.393 1 74 98 ILE A C 1
ATOM 774 O O . ILE A 1 98 ? 19.094 4.828 4.406 1 74 98 ILE A O 1
ATOM 778 N N . PRO A 1 99 ? 18.891 4.855 2.109 1 71.5 99 PRO A N 1
ATOM 779 C CA . PRO A 1 99 ? 20.344 4.715 1.993 1 71.5 99 PRO A CA 1
ATOM 780 C C . PRO A 1 99 ? 21.109 5.844 2.686 1 71.5 99 PRO A C 1
ATOM 782 O O . PRO A 1 99 ? 20.578 6.953 2.822 1 71.5 99 PRO A O 1
ATOM 785 N N . PRO A 1 100 ? 22.125 5.363 3.33 1 58.84 100 PRO A N 1
ATOM 786 C CA . PRO A 1 100 ? 22.922 6.434 3.936 1 58.84 100 PRO A CA 1
ATOM 787 C C . PRO A 1 100 ? 23.203 7.582 2.967 1 58.84 100 PRO A C 1
ATOM 789 O O . PRO A 1 100 ? 23.281 7.363 1.755 1 58.84 100 PRO A O 1
ATOM 792 N N . GLN A 1 101 ? 22.625 8.633 3.061 1 53.78 101 GLN A N 1
ATOM 793 C CA . GLN A 1 101 ? 22.797 9.828 2.242 1 53.78 101 GLN A CA 1
ATOM 794 C C . GLN A 1 101 ? 24.266 10.062 1.91 1 53.78 101 GLN A C 1
ATOM 796 O O . GLN A 1 101 ? 25.094 10.281 2.807 1 53.78 101 GLN A O 1
ATOM 801 N N . ASN A 1 102 ? 25.156 9.227 1.382 1 47.75 102 ASN A N 1
ATOM 802 C CA . ASN A 1 102 ? 26.109 10.172 0.81 1 47.75 102 ASN A CA 1
ATOM 803 C C . ASN A 1 102 ? 25.422 11.227 -0.036 1 47.75 102 ASN A C 1
ATOM 805 O O . ASN A 1 102 ? 25.344 11.109 -1.261 1 47.75 102 ASN A O 1
ATOM 809 N N . ILE A 1 103 ? 24.281 11.391 0.182 1 43.06 103 ILE A N 1
ATOM 810 C CA . ILE A 1 103 ? 23.578 12.406 -0.593 1 43.06 103 ILE A CA 1
ATOM 811 C C . ILE A 1 103 ? 24.391 13.695 -0.62 1 43.06 103 ILE A C 1
ATOM 813 O O . ILE A 1 103 ? 24.609 14.328 0.42 1 43.06 103 ILE A O 1
ATOM 817 N N . GLN A 1 104 ? 25.422 13.805 -1.421 1 40.62 104 GLN A N 1
ATOM 818 C CA . GLN A 1 104 ? 25.75 15.148 -1.88 1 40.62 104 GLN A CA 1
ATOM 819 C C . GLN A 1 104 ? 24.5 15.992 -2.098 1 40.62 104 GLN A C 1
ATOM 821 O O . GLN A 1 104 ? 23.688 15.695 -2.98 1 40.62 104 GLN A O 1
ATOM 826 N N . CYS A 1 105 ? 23.781 16.297 -1.072 1 41.09 105 CYS A N 1
ATOM 827 C CA . CYS A 1 105 ? 22.797 17.359 -1.1 1 41.09 105 CYS A CA 1
ATOM 828 C C . CYS A 1 105 ? 23.141 18.391 -2.176 1 41.09 105 CYS A C 1
ATOM 830 O O . CYS A 1 105 ? 24.156 19.062 -2.09 1 41.09 105 CYS A O 1
ATOM 832 N N . THR A 1 106 ? 23.109 18.062 -3.385 1 37.34 106 THR A N 1
ATOM 833 C CA . THR A 1 106 ? 23.125 19.172 -4.324 1 37.34 106 THR A CA 1
ATOM 834 C C . THR A 1 106 ? 22.141 20.266 -3.883 1 37.34 106 THR A C 1
ATOM 836 O O . THR A 1 106 ? 21.625 21.016 -4.715 1 37.34 106 THR A O 1
ATOM 839 N N . LEU A 1 107 ? 21.641 20.156 -2.707 1 39.34 107 LEU A N 1
ATOM 840 C CA . LEU A 1 107 ? 20.875 21.281 -2.172 1 39.34 107 LEU A CA 1
ATOM 841 C C . LEU A 1 107 ? 21.703 22.562 -2.195 1 39.34 107 LEU A C 1
ATOM 843 O O . LEU A 1 107 ? 21.156 23.656 -1.985 1 39.34 107 LEU A O 1
ATOM 847 N N . GLU A 1 108 ? 22.969 22.594 -2.344 1 37.59 108 GLU A N 1
ATOM 848 C CA . GLU A 1 108 ? 23.516 23.922 -2.553 1 37.59 108 GLU A CA 1
ATOM 849 C C . GLU A 1 108 ? 22.719 24.688 -3.602 1 37.59 108 GLU A C 1
ATOM 851 O O . GLU A 1 108 ? 22.547 25.906 -3.496 1 37.59 108 GLU A O 1
ATOM 856 N N . GLU A 1 109 ? 22.359 23.969 -4.676 1 36.72 109 GLU A N 1
ATOM 857 C CA . GLU A 1 109 ? 21.719 24.781 -5.711 1 36.72 109 GLU A CA 1
ATOM 858 C C . GLU A 1 109 ? 20.312 25.203 -5.301 1 36.72 109 GLU A C 1
ATOM 860 O O . GLU A 1 109 ? 19.812 26.234 -5.75 1 36.72 109 GLU A O 1
ATOM 865 N N . GLU A 1 110 ? 19.578 24.344 -4.617 1 37.47 110 GLU A N 1
ATOM 866 C CA . GLU A 1 110 ? 18.188 24.719 -4.43 1 37.47 110 GLU A CA 1
ATOM 867 C C . GLU A 1 110 ? 18.031 25.672 -3.248 1 37.47 110 GLU A C 1
ATOM 869 O O . GLU A 1 110 ? 16.922 26.094 -2.916 1 37.47 110 GLU A O 1
ATOM 874 N N . MET A 1 111 ? 18.953 25.938 -2.479 1 35.72 111 MET A N 1
ATOM 875 C CA . MET A 1 111 ? 18.812 26.969 -1.444 1 35.72 111 MET A CA 1
ATOM 876 C C . MET A 1 111 ? 18.438 28.312 -2.055 1 35.72 111 MET A C 1
ATOM 878 O O . MET A 1 111 ? 18.516 29.344 -1.386 1 35.72 111 MET A O 1
ATOM 882 N N . LEU A 1 112 ? 18.172 28.328 -3.393 1 35.94 112 LEU A N 1
ATOM 883 C CA . LEU A 1 112 ? 17.703 29.641 -3.832 1 35.94 112 LEU A CA 1
ATOM 884 C C . LEU A 1 112 ? 16.312 29.922 -3.285 1 35.94 112 LEU A C 1
ATOM 886 O O . LEU A 1 112 ? 15.555 29 -2.988 1 35.94 112 LEU A O 1
ATOM 890 N N . PRO A 1 113 ? 15.922 31.156 -2.885 1 33.62 113 PRO A N 1
ATOM 891 C CA . PRO A 1 113 ? 14.719 31.625 -2.182 1 33.62 113 PRO A CA 1
ATOM 892 C C . PRO A 1 113 ? 13.43 31.047 -2.771 1 33.62 113 PRO A C 1
ATOM 894 O O . PRO A 1 113 ? 13.398 30.672 -3.949 1 33.62 113 PRO A O 1
ATOM 897 N N . PRO A 1 114 ? 12.438 30.453 -1.897 1 34.72 114 PRO A N 1
ATOM 898 C CA . PRO A 1 114 ? 11.141 29.812 -2.092 1 34.72 114 PRO A CA 1
ATOM 899 C C . PRO A 1 114 ? 10.297 30.516 -3.156 1 34.72 114 PRO A C 1
ATOM 901 O O . PRO A 1 114 ? 9.234 30 -3.545 1 34.72 114 PRO A O 1
ATOM 904 N N . PRO A 1 115 ? 10.398 31.812 -3.412 1 36.81 115 PRO A N 1
ATOM 905 C CA . PRO A 1 115 ? 9.25 32.312 -4.184 1 36.81 115 PRO A CA 1
ATOM 906 C C . PRO A 1 115 ? 8.906 31.406 -5.367 1 36.81 115 PRO A C 1
ATOM 908 O O . PRO A 1 115 ? 7.816 31.5 -5.934 1 36.81 115 PRO A O 1
ATOM 911 N N . TYR A 1 116 ? 9.961 30.906 -6.008 1 37.31 116 TYR A N 1
ATOM 912 C CA . TYR A 1 116 ? 9.789 30.438 -7.379 1 37.31 116 TYR A CA 1
ATOM 913 C C . TYR A 1 116 ? 9.344 28.984 -7.418 1 37.31 116 TYR A C 1
ATOM 915 O O . TYR A 1 116 ? 9.391 28.344 -8.469 1 37.31 116 TYR A O 1
ATOM 923 N N . ARG A 1 117 ? 9.203 28.344 -6.355 1 33.53 117 ARG A N 1
ATOM 924 C CA . ARG A 1 117 ? 8.844 26.953 -6.629 1 33.53 117 ARG A CA 1
ATOM 925 C C . ARG A 1 117 ? 7.352 26.828 -6.941 1 33.53 117 ARG A C 1
ATOM 927 O O . ARG A 1 117 ? 6.508 27.25 -6.156 1 33.53 117 ARG A O 1
ATOM 934 N N . PRO A 1 118 ? 6.848 26.781 -8.195 1 37.06 118 PRO A N 1
ATOM 935 C CA . PRO A 1 118 ? 5.496 26.969 -8.727 1 37.06 118 PRO A CA 1
ATOM 936 C C . PRO A 1 118 ? 4.504 25.938 -8.195 1 37.06 118 PRO A C 1
ATOM 938 O O . PRO A 1 118 ? 3.316 26.234 -8.047 1 37.06 118 PRO A O 1
ATOM 941 N N . SER A 1 119 ? 4.922 24.734 -8.086 1 38.94 119 SER A N 1
ATOM 942 C CA . SER A 1 119 ? 3.881 23.719 -8.172 1 38.94 119 SER A CA 1
ATOM 943 C C . SER A 1 119 ? 3.039 23.672 -6.902 1 38.94 119 SER A C 1
ATOM 945 O O . SER A 1 119 ? 1.823 23.484 -6.965 1 38.94 119 SER A O 1
ATOM 947 N N . VAL A 1 120 ? 3.582 23.625 -5.719 1 39.41 120 VAL A N 1
ATOM 948 C CA . VAL A 1 120 ? 2.83 23.344 -4.5 1 39.41 120 VAL A CA 1
ATOM 949 C C . VAL A 1 120 ? 2.029 24.578 -4.082 1 39.41 120 VAL A C 1
ATOM 951 O O . VAL A 1 120 ? 0.969 24.453 -3.463 1 39.41 120 VAL A O 1
ATOM 954 N N . LEU A 1 121 ? 2.486 25.844 -4.41 1 36.94 121 LEU A N 1
ATOM 955 C CA . LEU A 1 121 ? 1.845 27.125 -4.078 1 36.94 121 LEU A CA 1
ATOM 956 C C . LEU A 1 121 ? 0.473 27.219 -4.738 1 36.94 121 LEU A C 1
ATOM 958 O O . LEU A 1 121 ? -0.461 27.781 -4.156 1 36.94 121 LEU A O 1
ATOM 962 N N . LYS A 1 122 ? 0.287 26.594 -5.828 1 41.84 122 LYS A N 1
ATOM 963 C CA . LYS A 1 122 ? -0.965 26.75 -6.562 1 41.84 122 LYS A CA 1
ATOM 964 C C . LYS A 1 122 ? -2.125 26.109 -5.816 1 41.84 122 LYS A C 1
ATOM 966 O O . LYS A 1 122 ? -3.24 26.625 -5.812 1 41.84 122 LYS A O 1
ATOM 971 N N . LEU A 1 123 ? -1.784 24.938 -5.164 1 40.19 123 LEU A N 1
ATOM 972 C CA . LEU A 1 123 ? -2.92 24.297 -4.508 1 40.19 123 LEU A CA 1
ATOM 973 C C . LEU A 1 123 ? -3.311 25.047 -3.24 1 40.19 123 LEU A C 1
ATOM 975 O O . LEU A 1 123 ? -4.496 25.266 -2.988 1 40.19 123 LEU A O 1
ATOM 979 N N . LEU A 1 124 ? -2.35 25.312 -2.412 1 38.28 124 LEU A N 1
ATOM 980 C CA . LEU A 1 124 ? -2.689 26.047 -1.196 1 38.28 124 LEU A CA 1
ATOM 981 C C . LEU A 1 124 ? -3.145 27.469 -1.523 1 38.28 124 LEU A C 1
ATOM 983 O O . LEU A 1 124 ? -4.043 28 -0.87 1 38.28 124 LEU A O 1
ATOM 987 N N . GLU A 1 125 ? -2.57 28.078 -2.504 1 40.81 125 GLU A N 1
ATOM 988 C CA . GLU A 1 125 ? -2.924 29.438 -2.879 1 40.81 125 GLU A CA 1
ATOM 989 C C . GLU A 1 125 ? -4.344 29.516 -3.441 1 40.81 125 GLU A C 1
ATOM 991 O O . GLU A 1 125 ? -5.043 30.516 -3.254 1 40.81 125 GLU A O 1
ATOM 996 N N . GLN A 1 126 ? -4.746 28.391 -4.055 1 41.81 126 GLN A N 1
ATOM 997 C CA . GLN A 1 126 ? -6.129 28.422 -4.516 1 41.81 126 GLN A CA 1
ATOM 998 C C . GLN A 1 126 ? -7.102 28.438 -3.342 1 41.81 126 GLN A C 1
ATOM 1000 O O . GLN A 1 126 ? -8.148 29.078 -3.406 1 41.81 126 GLN A O 1
ATOM 1005 N N . ALA A 1 127 ? -6.727 27.672 -2.266 1 39.56 127 ALA A N 1
ATOM 1006 C CA . ALA A 1 127 ? -7.609 27.672 -1.102 1 39.56 127 ALA A CA 1
ATOM 1007 C C . ALA A 1 127 ? -7.57 29.016 -0.379 1 39.56 127 ALA A C 1
ATOM 1009 O O . ALA A 1 127 ? -8.594 29.484 0.12 1 39.56 127 ALA A O 1
ATOM 1010 N N . LYS A 1 128 ? -6.352 29.594 -0.297 1 39.12 128 LYS A N 1
ATOM 1011 C CA . LYS A 1 128 ? -6.277 30.906 0.335 1 39.12 128 LYS A CA 1
ATOM 1012 C C . LYS A 1 128 ? -6.934 31.984 -0.536 1 39.12 128 LYS A C 1
ATOM 1014 O O . LYS A 1 128 ? -7.441 32.969 -0.025 1 39.12 128 LYS A O 1
ATOM 1019 N N . LYS A 1 129 ? -6.766 31.75 -1.859 1 38.91 129 LYS A N 1
ATOM 1020 C CA . LYS A 1 129 ? -7.328 32.812 -2.709 1 38.91 129 LYS A CA 1
ATOM 1021 C C . LYS A 1 129 ? -8.852 32.875 -2.576 1 38.91 129 LYS A C 1
ATOM 1023 O O . LYS A 1 129 ? -9.469 33.875 -2.891 1 38.91 129 LYS A O 1
ATOM 1028 N N . HIS A 1 130 ? -9.383 31.641 -2.221 1 37.94 130 HIS A N 1
ATOM 1029 C CA . HIS A 1 130 ? -10.828 31.781 -2.166 1 37.94 130 HIS A CA 1
ATOM 1030 C C . HIS A 1 130 ? -11.266 32.594 -0.945 1 37.94 130 HIS A C 1
ATOM 1032 O O . HIS A 1 130 ? -12.445 32.938 -0.806 1 37.94 130 HIS A O 1
ATOM 1038 N N . LYS A 1 131 ? -10.352 32.625 0.083 1 36 131 LYS A N 1
ATOM 1039 C CA . LYS A 1 131 ? -10.82 33.406 1.224 1 36 131 LYS A CA 1
ATOM 1040 C C . LYS A 1 131 ? -10.914 34.906 0.874 1 36 131 LYS A C 1
ATOM 1042 O O . LYS A 1 131 ? -11.539 35.688 1.602 1 36 131 LYS A O 1
ATOM 1047 N N . ARG A 1 132 ? -10.07 35.344 -0.058 1 35.62 132 ARG A N 1
ATOM 1048 C CA . ARG A 1 132 ? -10.07 36.812 -0.175 1 35.62 132 ARG A CA 1
ATOM 1049 C C . ARG A 1 132 ? -11.398 37.312 -0.716 1 35.62 132 ARG A C 1
ATOM 1051 O O . ARG A 1 132 ? -11.68 38.5 -0.673 1 35.62 132 ARG A O 1
ATOM 1058 N N . TYR A 1 133 ? -12 36.406 -1.503 1 35.19 133 TYR A N 1
ATOM 1059 C CA . TYR A 1 133 ? -13.125 37.125 -2.115 1 35.19 133 TYR A CA 1
ATOM 1060 C C . TYR A 1 133 ? -14.25 37.312 -1.112 1 35.19 133 TYR A C 1
ATOM 1062 O O . TYR A 1 133 ? -15.414 37.5 -1.5 1 35.19 133 TYR A O 1
ATOM 1070 N N . ARG A 1 134 ? -14.055 37.031 0.198 1 32.34 134 ARG A N 1
ATOM 1071 C CA . ARG A 1 134 ? -15.188 37.406 1.03 1 32.34 134 ARG A CA 1
ATOM 1072 C C . ARG A 1 134 ? -15.445 38.906 0.942 1 32.34 134 ARG A C 1
ATOM 1074 O O . ARG A 1 134 ? -14.578 39.719 1.297 1 32.34 134 ARG A O 1
ATOM 1081 N N . SER A 1 135 ? -16.047 39.344 -0.204 1 33.31 135 SER A N 1
ATOM 1082 C CA . SER A 1 135 ? -16.609 40.688 -0.43 1 33.31 135 SER A CA 1
ATOM 1083 C C . SER A 1 135 ? -17.328 41.188 0.808 1 33.31 135 SER A C 1
ATOM 1085 O O . SER A 1 135 ? -18.156 40.5 1.387 1 33.31 135 SER A O 1
ATOM 1087 N N . GLN A 1 136 ? -16.625 41.906 1.688 1 34.06 136 GLN A N 1
ATOM 1088 C CA . GLN A 1 136 ? -17.141 42.781 2.748 1 34.06 136 GLN A CA 1
ATOM 1089 C C . GLN A 1 136 ? -18.422 43.469 2.307 1 34.06 136 GLN A C 1
ATOM 1091 O O . GLN A 1 136 ? -18.391 44.281 1.373 1 34.06 136 GLN A O 1
ATOM 1096 N N . PHE A 1 137 ? -19.5 42.781 2.096 1 31.84 137 PHE A N 1
ATOM 1097 C CA . PHE A 1 137 ? -20.781 43.438 1.888 1 31.84 137 PHE A CA 1
ATOM 1098 C C . PHE A 1 137 ? -21.031 44.5 2.953 1 31.84 137 PHE A C 1
ATOM 1100 O O . PHE A 1 137 ? -21.109 44.188 4.145 1 31.84 137 PHE A O 1
ATOM 1107 N N . LYS A 1 138 ? -20.281 45.625 2.855 1 32.19 138 LYS A N 1
ATOM 1108 C CA . LYS A 1 138 ? -20.516 46.844 3.635 1 32.19 138 LYS A CA 1
ATOM 1109 C C . LYS A 1 138 ? -22 47.219 3.643 1 32.19 138 LYS A C 1
ATOM 1111 O O . LYS A 1 138 ? -22.625 47.344 2.586 1 32.19 138 LYS A O 1
ATOM 1116 N N . TYR A 1 139 ? -22.766 46.656 4.613 1 32.5 139 TYR A N 1
ATOM 1117 C CA . TYR A 1 139 ? -24.141 47.094 4.914 1 32.5 139 TYR A CA 1
ATOM 1118 C C . TYR A 1 139 ? -24.234 48.594 5.02 1 32.5 139 TYR A C 1
ATOM 1120 O O . TYR A 1 139 ? -23.625 49.219 5.898 1 32.5 139 TYR A O 1
ATOM 1128 N N . ASN A 1 140 ? -24.016 49.344 3.949 1 31.92 140 ASN A N 1
ATOM 1129 C CA . ASN A 1 140 ? -24.203 50.781 3.852 1 31.92 140 ASN A CA 1
ATOM 1130 C C . ASN A 1 140 ? -25.562 51.219 4.422 1 31.92 140 ASN A C 1
ATOM 1132 O O . ASN A 1 140 ? -26.547 51.312 3.684 1 31.92 140 ASN A O 1
ATOM 1136 N N . SER A 1 141 ? -26.016 50.531 5.496 1 33.59 141 SER A N 1
ATOM 1137 C CA . SER A 1 141 ? -27.312 51.031 5.941 1 33.59 141 SER A CA 1
ATOM 1138 C C . SER A 1 141 ? -27.234 52.5 6.34 1 33.59 141 SER A C 1
ATOM 1140 O O . SER A 1 141 ? -28.047 53 7.137 1 33.59 141 SER A O 1
ATOM 1142 N N . GLY A 1 142 ? -26.406 53.375 5.707 1 30.08 142 GLY A N 1
ATOM 1143 C CA . GLY A 1 142 ? -26.328 54.75 6.137 1 30.08 142 GLY A CA 1
ATOM 1144 C C . GLY A 1 142 ? -27.688 55.438 6.152 1 30.08 142 GLY A C 1
ATOM 1145 O O . GLY A 1 142 ? -28.031 56.188 5.219 1 30.08 142 GLY A O 1
ATOM 1146 N N . LEU A 1 143 ? -28.734 54.781 6.566 1 33.53 143 LEU A N 1
ATOM 1147 C CA . LEU A 1 143 ? -29.984 55.531 6.57 1 33.53 143 LEU A CA 1
ATOM 1148 C C . LEU A 1 143 ? -29.859 56.781 7.441 1 33.53 143 LEU A C 1
ATOM 1150 O O . LEU A 1 143 ? -29.906 56.688 8.672 1 33.53 143 LEU A O 1
ATOM 1154 N N . ASP A 1 144 ? -28.703 57.406 7.332 1 30.62 144 ASP A N 1
ATOM 1155 C CA . ASP A 1 144 ? -28.531 58.531 8.266 1 30.62 144 ASP A CA 1
ATOM 1156 C C . ASP A 1 144 ? -29.656 59.531 8.117 1 30.62 144 ASP A C 1
ATOM 1158 O O . ASP A 1 144 ? -29.594 60.625 8.688 1 30.62 144 ASP A O 1
ATOM 1162 N N . TYR A 1 145 ? -30.531 59.375 7.051 1 32.31 145 TYR A N 1
ATOM 1163 C CA . TYR A 1 145 ? -31.25 60.625 6.77 1 32.31 145 TYR A CA 1
ATOM 1164 C C . TYR A 1 145 ? -32.125 61.031 7.949 1 32.31 145 TYR A C 1
ATOM 1166 O O . TYR A 1 145 ? -33.188 60.438 8.18 1 32.31 145 TYR A O 1
ATOM 1174 N N . TYR A 1 146 ? -31.578 60.875 9.18 1 32.5 146 TYR A N 1
ATOM 1175 C CA . TYR A 1 146 ? -32.562 61.344 10.172 1 32.5 146 TYR A CA 1
ATOM 1176 C C . TYR A 1 146 ? -32.969 62.781 9.906 1 32.5 146 TYR A C 1
ATOM 1178 O O . TYR A 1 146 ? -32.188 63.719 10.125 1 32.5 146 TYR A O 1
ATOM 1186 N N . PRO A 1 147 ? -33.812 62.969 8.812 1 32.97 147 PRO A N 1
ATOM 1187 C CA . PRO A 1 147 ? -34.312 64.312 8.438 1 32.97 147 PRO A CA 1
ATOM 1188 C C . PRO A 1 147 ? -34.844 65.125 9.625 1 32.97 147 PRO A C 1
ATOM 1190 O O . PRO A 1 147 ? -34.969 66.312 9.539 1 32.97 147 PRO A O 1
ATOM 1193 N N . PHE A 1 148 ? -35.375 64.312 10.672 1 31.2 148 PHE A N 1
ATOM 1194 C CA . PHE A 1 148 ? -36.344 65.125 11.438 1 31.2 148 PHE A CA 1
ATOM 1195 C C . PHE A 1 148 ? -35.594 66.062 12.367 1 31.2 148 PHE A C 1
ATOM 1197 O O . PHE A 1 148 ? -36.156 66.5 13.367 1 31.2 148 PHE A O 1
ATOM 1204 N N . LEU A 1 149 ? -34.344 66.438 12.125 1 27.56 149 LEU A N 1
ATOM 1205 C CA . LEU A 1 149 ? -33.812 67.5 13.031 1 27.56 149 LEU A CA 1
ATOM 1206 C C . LEU A 1 149 ? -34.688 68.75 12.992 1 27.56 149 LEU A C 1
ATOM 1208 O O . LEU A 1 149 ? -34.688 69.5 12.016 1 27.56 149 LEU A O 1
ATOM 1212 N N . ARG A 1 150 ? -36.031 68.5 13.188 1 25.3 150 ARG A N 1
ATOM 1213 C CA . ARG A 1 150 ? -36.625 69.75 13.695 1 25.3 150 ARG A CA 1
ATOM 1214 C C . ARG A 1 150 ? -36.125 70 15.109 1 25.3 150 ARG A C 1
ATOM 1216 O O . ARG A 1 150 ? -35.875 69.125 15.891 1 25.3 150 ARG A O 1
ATOM 1223 N N . MET B 1 1 ? -11 -20.188 5.105 1 90.44 1 MET B N 1
ATOM 1224 C CA . MET B 1 1 ? -9.711 -19.594 4.762 1 90.44 1 MET B CA 1
ATOM 1225 C C . MET B 1 1 ? -9.836 -18.094 4.59 1 90.44 1 MET B C 1
ATOM 1227 O O . MET B 1 1 ? -10.648 -17.609 3.793 1 90.44 1 MET B O 1
ATOM 1231 N N . PRO B 1 2 ? -9.141 -17.391 5.289 1 94.94 2 PRO B N 1
ATOM 1232 C CA . PRO B 1 2 ? -9.305 -15.945 5.219 1 94.94 2 PRO B CA 1
ATOM 1233 C C . PRO B 1 2 ? -8.781 -15.359 3.908 1 94.94 2 PRO B C 1
ATOM 1235 O O . PRO B 1 2 ? -7.953 -15.977 3.236 1 94.94 2 PRO B O 1
ATOM 1238 N N . THR B 1 3 ? -9.406 -14.227 3.586 1 96.25 3 THR B N 1
ATOM 1239 C CA . THR B 1 3 ? -8.984 -13.492 2.398 1 96.25 3 THR B CA 1
ATOM 1240 C C . THR B 1 3 ? -7.973 -12.406 2.766 1 96.25 3 THR B C 1
ATOM 1242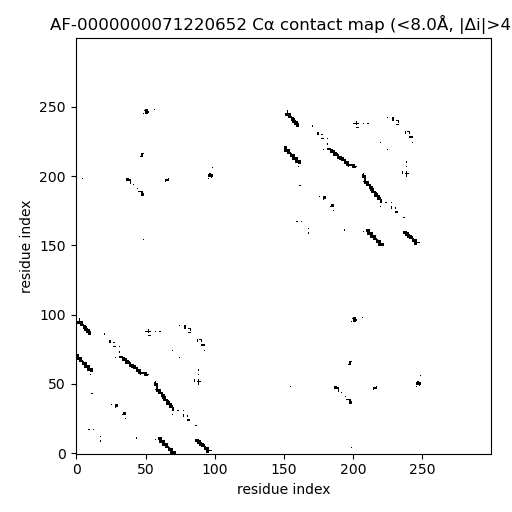 O O . THR B 1 3 ? -8.141 -11.719 3.773 1 96.25 3 THR B O 1
ATOM 1245 N N . TYR B 1 4 ? -6.945 -12.297 1.951 1 97.25 4 TYR B N 1
ATOM 1246 C CA . TYR B 1 4 ? -5.883 -11.32 2.158 1 97.25 4 TYR B CA 1
ATOM 1247 C C . TYR B 1 4 ? -5.668 -10.469 0.911 1 97.25 4 TYR B C 1
ATOM 1249 O O . TYR B 1 4 ? -6.105 -10.836 -0.18 1 97.25 4 TYR B O 1
ATOM 1257 N N . GLU B 1 5 ? -5.008 -9.375 1.186 1 96.25 5 GLU B N 1
ATOM 1258 C CA . GLU B 1 5 ? -4.523 -8.5 0.124 1 96.25 5 GLU B CA 1
ATOM 1259 C C . GLU B 1 5 ? -3.037 -8.195 0.3 1 96.25 5 GLU B C 1
ATOM 1261 O O . GLU B 1 5 ? -2.551 -8.078 1.427 1 96.25 5 GLU B O 1
ATOM 1266 N N . MET B 1 6 ? -2.42 -8.039 -0.853 1 97.56 6 MET B N 1
ATOM 1267 C CA . MET B 1 6 ? -0.984 -7.785 -0.789 1 97.56 6 MET B CA 1
ATOM 1268 C C . MET B 1 6 ? -0.569 -6.758 -1.837 1 97.56 6 MET B C 1
ATOM 1270 O O . MET B 1 6 ? -0.462 -7.078 -3.021 1 97.56 6 MET B O 1
ATOM 1274 N N . PRO B 1 7 ? -0.409 -5.465 -1.411 1 97.31 7 PRO B N 1
ATOM 1275 C CA . PRO B 1 7 ? 0.322 -4.559 -2.299 1 97.31 7 PRO B CA 1
ATOM 1276 C C . PRO B 1 7 ? 1.747 -5.027 -2.58 1 97.31 7 PRO B C 1
ATOM 1278 O O . PRO B 1 7 ? 2.445 -5.477 -1.667 1 97.31 7 PRO B O 1
ATOM 1281 N N . LEU B 1 8 ? 2.115 -4.969 -3.83 1 98.38 8 LEU B N 1
ATOM 1282 C CA . LEU B 1 8 ? 3.416 -5.445 -4.289 1 98.38 8 LEU B CA 1
ATOM 1283 C C . LEU B 1 8 ? 4.113 -4.383 -5.137 1 98.38 8 LEU B C 1
ATOM 1285 O O . LEU B 1 8 ? 3.596 -3.979 -6.18 1 98.38 8 LEU B O 1
ATOM 1289 N N . LEU B 1 9 ? 5.23 -3.902 -4.617 1 98 9 LEU B N 1
ATOM 1290 C CA . LEU B 1 9 ? 6.062 -2.977 -5.379 1 98 9 LEU B CA 1
ATOM 1291 C C . LEU B 1 9 ? 7.254 -3.699 -5.996 1 98 9 LEU B C 1
ATOM 1293 O O . LEU B 1 9 ? 8.078 -4.27 -5.277 1 98 9 LEU B O 1
ATOM 1297 N N . ILE B 1 10 ? 7.293 -3.605 -7.309 1 98.69 10 ILE B N 1
ATOM 1298 C CA . ILE B 1 10 ? 8.336 -4.297 -8.055 1 98.69 10 ILE B CA 1
ATOM 1299 C C . ILE B 1 10 ? 9.25 -3.275 -8.742 1 98.69 10 ILE B C 1
ATOM 1301 O O . ILE B 1 10 ? 8.773 -2.271 -9.273 1 98.69 10 ILE B O 1
ATOM 1305 N N . ARG B 1 11 ? 10.477 -3.568 -8.711 1 98.38 11 ARG B N 1
ATOM 1306 C CA . ARG B 1 11 ? 11.414 -2.723 -9.445 1 98.38 11 ARG B CA 1
ATOM 1307 C C . ARG B 1 11 ? 11.023 -2.613 -10.914 1 98.38 11 ARG B C 1
ATOM 1309 O O . ARG B 1 11 ? 10.602 -3.598 -11.523 1 98.38 11 ARG B O 1
ATOM 1316 N N . ILE B 1 12 ? 11.234 -1.38 -11.469 1 98.44 12 ILE B N 1
ATOM 1317 C CA . ILE B 1 12 ? 10.883 -1.148 -12.867 1 98.44 12 ILE B CA 1
ATOM 1318 C C . ILE B 1 12 ? 11.625 -2.135 -13.758 1 98.44 12 ILE B C 1
ATOM 1320 O O . ILE B 1 12 ? 12.844 -2.295 -13.633 1 98.44 12 ILE B O 1
ATOM 1324 N N . ALA B 1 13 ? 10.891 -2.768 -14.664 1 98.06 13 ALA B N 1
ATOM 1325 C CA . ALA B 1 13 ? 11.43 -3.811 -15.539 1 98.06 13 ALA B CA 1
ATOM 1326 C C . ALA B 1 13 ? 10.594 -3.951 -16.812 1 98.06 13 ALA B C 1
ATOM 1328 O O . ALA B 1 13 ? 9.703 -3.143 -17.062 1 98.06 13 ALA B O 1
ATOM 1329 N N . ASN B 1 14 ? 11.008 -4.828 -17.594 1 97.81 14 ASN B N 1
ATOM 1330 C CA . ASN B 1 14 ? 10.227 -5.07 -18.797 1 97.81 14 ASN B CA 1
ATOM 1331 C C . ASN B 1 14 ? 9.094 -6.055 -18.531 1 97.81 14 ASN B C 1
ATOM 1333 O O . ASN B 1 14 ? 8.977 -6.605 -17.438 1 97.81 14 ASN B O 1
ATOM 1337 N N . LYS B 1 15 ? 8.266 -6.266 -19.5 1 97.88 15 LYS B N 1
ATOM 1338 C CA . LYS B 1 15 ? 7.047 -7.059 -19.375 1 97.88 15 LYS B CA 1
ATOM 1339 C C . LYS B 1 15 ? 7.367 -8.492 -18.984 1 97.88 15 LYS B C 1
ATOM 1341 O O . LYS B 1 15 ? 6.68 -9.078 -18.141 1 97.88 15 LYS B O 1
ATOM 1346 N N . THR B 1 16 ? 8.344 -9.094 -19.641 1 98.06 16 THR B N 1
ATOM 1347 C CA . THR B 1 16 ? 8.719 -10.477 -19.375 1 98.06 16 THR B CA 1
ATOM 1348 C C . THR B 1 16 ? 9.172 -10.648 -17.922 1 98.06 16 THR B C 1
ATOM 1350 O O . THR B 1 16 ? 8.828 -11.633 -17.281 1 98.06 16 THR B O 1
ATOM 1353 N N . GLN B 1 17 ? 9.938 -9.703 -17.422 1 98.12 17 GLN B N 1
ATOM 1354 C CA . GLN B 1 17 ? 10.438 -9.75 -16.062 1 98.12 17 GLN B CA 1
ATOM 1355 C C . GLN B 1 17 ? 9.289 -9.625 -15.055 1 98.12 17 GLN B C 1
ATOM 1357 O O . GLN B 1 17 ? 9.258 -10.336 -14.047 1 98.12 17 GLN B O 1
ATOM 1362 N N . TYR B 1 18 ? 8.312 -8.711 -15.32 1 98.38 18 TYR B N 1
ATOM 1363 C CA . TYR B 1 18 ? 7.145 -8.594 -14.453 1 98.38 18 TYR B CA 1
ATOM 1364 C C . TYR B 1 18 ? 6.387 -9.906 -14.375 1 98.38 18 TYR B C 1
ATOM 1366 O O . TYR B 1 18 ? 5.996 -10.344 -13.289 1 98.38 18 TYR B O 1
ATOM 1374 N N . ALA B 1 19 ? 6.23 -10.5 -15.523 1 98.38 19 ALA B N 1
ATOM 1375 C CA . ALA B 1 19 ? 5.504 -11.766 -15.602 1 98.38 19 ALA B CA 1
ATOM 1376 C C . ALA B 1 19 ? 6.191 -12.844 -14.766 1 98.38 19 ALA B C 1
ATOM 1378 O O . ALA B 1 19 ? 5.531 -13.625 -14.078 1 98.38 19 ALA B O 1
ATOM 1379 N N . SER B 1 20 ? 7.48 -12.875 -14.852 1 98.44 20 SER B N 1
ATOM 1380 C CA . SER B 1 20 ? 8.25 -13.859 -14.102 1 98.44 20 SER B CA 1
ATOM 1381 C C . SER B 1 20 ? 8.094 -13.656 -12.594 1 98.44 20 SER B C 1
ATOM 1383 O O . SER B 1 20 ? 7.891 -14.625 -11.852 1 98.44 20 SER B O 1
ATOM 1385 N N . VAL B 1 21 ? 8.195 -12.422 -12.094 1 98.69 21 VAL B N 1
ATOM 1386 C CA . VAL B 1 21 ? 8.055 -12.109 -10.672 1 98.69 21 VAL B CA 1
ATOM 1387 C C . VAL B 1 21 ? 6.66 -12.5 -10.195 1 98.69 21 VAL B C 1
ATOM 1389 O O . VAL B 1 21 ? 6.512 -13.148 -9.156 1 98.69 21 VAL B O 1
ATOM 1392 N N . LEU B 1 22 ? 5.641 -12.148 -10.953 1 98.69 22 LEU B N 1
ATOM 1393 C CA . LEU B 1 22 ? 4.258 -12.438 -10.578 1 98.69 22 LEU B CA 1
ATOM 1394 C C . LEU B 1 22 ? 4.004 -13.938 -10.57 1 98.69 22 LEU B C 1
ATOM 1396 O O . LEU B 1 22 ? 3.256 -14.445 -9.727 1 98.69 22 LEU B O 1
ATOM 1400 N N . LYS B 1 23 ? 4.633 -14.625 -11.555 1 98.56 23 LYS B N 1
ATOM 1401 C CA . LYS B 1 23 ? 4.523 -16.078 -11.578 1 98.56 23 LYS B CA 1
ATOM 1402 C C . LYS B 1 23 ? 5.137 -16.688 -10.32 1 98.56 23 LYS B C 1
ATOM 1404 O O . LYS B 1 23 ? 4.559 -17.609 -9.727 1 98.56 23 LYS B O 1
ATOM 1409 N N . ASN B 1 24 ? 6.277 -16.188 -9.945 1 98.31 24 ASN B N 1
ATOM 1410 C CA . ASN B 1 24 ? 6.934 -16.672 -8.734 1 98.31 24 ASN B CA 1
ATOM 1411 C C . ASN B 1 24 ? 6.066 -16.438 -7.496 1 98.31 24 ASN B C 1
ATOM 1413 O O . ASN B 1 24 ? 5.926 -17.328 -6.66 1 98.31 24 ASN B O 1
ATOM 1417 N N . VAL B 1 25 ? 5.496 -15.273 -7.402 1 98.69 25 VAL B N 1
ATOM 1418 C CA . VAL B 1 25 ? 4.629 -14.938 -6.277 1 98.69 25 VAL B CA 1
ATOM 1419 C C . VAL B 1 25 ? 3.393 -15.836 -6.293 1 98.69 25 VAL B C 1
ATOM 1421 O O . VAL B 1 25 ? 2.984 -16.359 -5.254 1 98.69 25 VAL B O 1
ATOM 1424 N N . ALA B 1 26 ? 2.834 -16.047 -7.473 1 98.62 26 ALA B N 1
ATOM 1425 C CA . ALA B 1 26 ? 1.664 -16.922 -7.625 1 98.62 26 ALA B CA 1
ATOM 1426 C C . ALA B 1 26 ? 1.977 -18.344 -7.191 1 98.62 26 ALA B C 1
ATOM 1428 O O . ALA B 1 26 ? 1.183 -18.969 -6.484 1 98.62 26 ALA B O 1
ATOM 1429 N N . ASN B 1 27 ? 3.119 -18.797 -7.598 1 98.31 27 ASN B N 1
ATOM 1430 C CA . ASN B 1 27 ? 3.543 -20.141 -7.215 1 98.31 27 ASN B CA 1
ATOM 1431 C C . ASN B 1 27 ? 3.697 -20.266 -5.699 1 98.31 27 ASN B C 1
ATOM 1433 O O . ASN B 1 27 ? 3.309 -21.281 -5.117 1 98.31 27 ASN B O 1
ATOM 1437 N N . SER B 1 28 ? 4.266 -19.234 -5.098 1 98.38 28 SER B N 1
ATOM 1438 C CA . SER B 1 28 ? 4.418 -19.25 -3.645 1 98.38 28 SER B CA 1
ATOM 1439 C C . SER B 1 28 ? 3.062 -19.328 -2.949 1 98.38 28 SER B C 1
ATOM 1441 O O . SER B 1 28 ? 2.906 -20.062 -1.97 1 98.38 28 SER B O 1
ATOM 1443 N N . ILE B 1 29 ? 2.072 -18.578 -3.439 1 98.5 29 ILE B N 1
ATOM 1444 C CA . ILE B 1 29 ? 0.725 -18.594 -2.881 1 98.5 29 ILE B CA 1
ATOM 1445 C C . ILE B 1 29 ? 0.106 -19.969 -3.062 1 98.5 29 ILE B C 1
ATOM 1447 O O . ILE B 1 29 ? -0.465 -20.531 -2.123 1 98.5 29 ILE B O 1
ATOM 1451 N N . PHE B 1 30 ? 0.331 -20.578 -4.184 1 97.81 30 PHE B N 1
ATOM 1452 C CA . PHE B 1 30 ? -0.236 -21.875 -4.5 1 97.81 30 PHE B CA 1
ATOM 1453 C C . PHE B 1 30 ? 0.41 -22.969 -3.654 1 97.81 30 PHE B C 1
ATOM 1455 O O . PHE B 1 30 ? -0.285 -23.812 -3.092 1 97.81 30 PHE B O 1
ATOM 1462 N N . GLU B 1 31 ? 1.66 -22.922 -3.523 1 97.12 31 GLU B N 1
ATOM 1463 C CA . GLU B 1 31 ? 2.41 -23.938 -2.795 1 97.12 31 GLU B CA 1
ATOM 1464 C C . GLU B 1 31 ? 2.072 -23.922 -1.308 1 97.12 31 GLU B C 1
ATOM 1466 O O . GLU B 1 31 ? 2.279 -24.906 -0.602 1 97.12 31 GLU B O 1
ATOM 1471 N N . THR B 1 32 ? 1.572 -22.812 -0.849 1 95.38 32 THR B N 1
ATOM 1472 C CA . THR B 1 32 ? 1.232 -22.688 0.563 1 95.38 32 THR B CA 1
ATOM 1473 C C . THR B 1 32 ? -0.251 -22.953 0.791 1 95.38 32 THR B C 1
ATOM 1475 O O . THR B 1 32 ? -0.778 -22.688 1.873 1 95.38 32 THR B O 1
ATOM 1478 N N . GLY B 1 33 ? -0.957 -23.391 -0.32 1 96.38 33 GLY B N 1
ATOM 1479 C CA . GLY B 1 33 ? -2.354 -23.781 -0.211 1 96.38 33 GLY B CA 1
ATOM 1480 C C . GLY B 1 33 ? -3.314 -22.641 -0.464 1 96.38 33 GLY B C 1
ATOM 1481 O O . GLY B 1 33 ? -4.48 -22.703 -0.066 1 96.38 33 GLY B O 1
ATOM 1482 N N . GLY B 1 34 ? -2.787 -21.609 -1.018 1 97.62 34 GLY B N 1
ATOM 1483 C CA . GLY B 1 34 ? -3.623 -20.453 -1.269 1 97.62 34 GLY B CA 1
ATOM 1484 C C . GLY B 1 34 ? -4.188 -20.422 -2.676 1 97.62 34 GLY B C 1
ATOM 1485 O O . GLY B 1 34 ? -3.85 -21.266 -3.508 1 97.62 34 GLY B O 1
ATOM 1486 N N . PHE B 1 35 ? -5.168 -19.469 -2.824 1 96.94 35 PHE B N 1
ATOM 1487 C CA . PHE B 1 35 ? -5.824 -19.219 -4.102 1 96.94 35 PHE B CA 1
ATOM 1488 C C . PHE B 1 35 ? -5.891 -17.734 -4.406 1 96.94 35 PHE B C 1
ATOM 1490 O O . PHE B 1 35 ? -6.293 -16.938 -3.551 1 96.94 35 PHE B O 1
ATOM 1497 N N . ILE B 1 36 ? -5.469 -17.469 -5.656 1 98.31 36 ILE B N 1
ATOM 1498 C CA . ILE B 1 36 ? -5.48 -16.062 -6.055 1 98.31 36 ILE B CA 1
ATOM 1499 C C . ILE B 1 36 ? -6.859 -15.695 -6.602 1 98.31 36 ILE B C 1
ATOM 1501 O O . ILE B 1 36 ? -7.391 -16.375 -7.477 1 98.31 36 ILE B O 1
ATOM 1505 N N . ARG B 1 37 ? -7.469 -14.664 -6.133 1 96.81 37 ARG B N 1
ATOM 1506 C CA . ARG B 1 37 ? -8.773 -14.203 -6.598 1 96.81 37 ARG B CA 1
ATOM 1507 C C . ARG B 1 37 ? -8.625 -13.188 -7.73 1 96.81 37 ARG B C 1
ATOM 1509 O O . ARG B 1 37 ? -9.352 -13.242 -8.719 1 96.81 37 ARG B O 1
ATOM 1516 N N . LYS B 1 38 ? -7.719 -12.25 -7.539 1 97.25 38 LYS B N 1
ATOM 1517 C CA . LYS B 1 38 ? -7.578 -11.18 -8.523 1 97.25 38 LYS B CA 1
ATOM 1518 C C . LYS B 1 38 ? -6.23 -10.477 -8.383 1 97.25 38 LYS B C 1
ATOM 1520 O O . LYS B 1 38 ? -5.734 -10.297 -7.273 1 97.25 38 LYS B O 1
ATOM 1525 N N . ILE B 1 39 ? -5.625 -10.109 -9.484 1 98.06 39 ILE B N 1
ATOM 1526 C CA . ILE B 1 39 ? -4.418 -9.289 -9.531 1 98.06 39 ILE B CA 1
ATOM 1527 C C . ILE B 1 39 ? -4.699 -7.996 -10.289 1 98.06 39 ILE B C 1
ATOM 1529 O O . ILE B 1 39 ? -5.199 -8.023 -11.414 1 98.06 39 ILE B O 1
ATOM 1533 N N . GLU B 1 40 ? -4.449 -6.875 -9.68 1 97.88 40 GLU B N 1
ATOM 1534 C CA . GLU B 1 40 ? -4.582 -5.574 -10.328 1 97.88 40 GLU B CA 1
ATOM 1535 C C . GLU B 1 40 ? -3.219 -4.949 -10.594 1 97.88 40 GLU B C 1
ATOM 1537 O O . GLU B 1 40 ? -2.338 -4.973 -9.734 1 97.88 40 GLU B O 1
ATOM 1542 N N . ASN B 1 41 ? -3.068 -4.453 -11.805 1 98.12 41 ASN B N 1
ATOM 1543 C CA . ASN B 1 41 ? -1.909 -3.641 -12.156 1 98.12 41 ASN B CA 1
ATOM 1544 C C . ASN B 1 41 ? -2.197 -2.152 -11.984 1 98.12 41 ASN B C 1
ATOM 1546 O O . ASN B 1 41 ? -2.965 -1.571 -12.758 1 98.12 41 ASN B O 1
ATOM 1550 N N . TRP B 1 42 ? -1.514 -1.59 -11.023 1 98.31 42 TRP B N 1
ATOM 1551 C CA . TRP B 1 42 ? -1.809 -0.19 -10.734 1 98.31 42 TRP B CA 1
ATOM 1552 C C . TRP B 1 42 ? -0.786 0.729 -11.391 1 98.31 42 TRP B C 1
ATOM 1554 O O . TRP B 1 42 ? -0.799 1.942 -11.172 1 98.31 42 TRP B O 1
ATOM 1564 N N . GLY B 1 43 ? 0.218 0.19 -12.055 1 97.69 43 GLY B N 1
ATOM 1565 C CA . GLY B 1 43 ? 1.104 0.952 -12.922 1 97.69 43 GLY B CA 1
ATOM 1566 C C . GLY B 1 43 ? 2.359 1.432 -12.211 1 97.69 43 GLY B C 1
ATOM 1567 O O . GLY B 1 43 ? 2.588 1.101 -11.047 1 97.69 43 GLY B O 1
ATOM 1568 N N . ASP B 1 44 ? 3.176 2.195 -13.039 1 98.31 44 ASP B N 1
ATOM 1569 C CA . ASP B 1 44 ? 4.422 2.74 -12.508 1 98.31 44 ASP B CA 1
ATOM 1570 C C . ASP B 1 44 ? 4.152 3.93 -11.586 1 98.31 44 ASP B C 1
ATOM 1572 O O . ASP B 1 44 ? 3.326 4.789 -11.906 1 98.31 44 ASP B O 1
ATOM 1576 N N . LYS B 1 45 ? 4.812 3.91 -10.516 1 98.31 45 LYS B N 1
ATOM 1577 C CA . LYS B 1 45 ? 4.617 4.965 -9.523 1 98.31 45 LYS B CA 1
ATOM 1578 C C . LYS B 1 45 ? 5.949 5.594 -9.125 1 98.31 45 LYS B C 1
ATOM 1580 O O . LYS B 1 45 ? 6.949 4.895 -8.961 1 98.31 45 LYS B O 1
ATOM 1585 N N . GLN B 1 46 ? 5.922 6.891 -8.992 1 97.69 46 GLN B N 1
ATOM 1586 C CA . GLN B 1 46 ? 7.027 7.566 -8.32 1 97.69 46 GLN B CA 1
ATOM 1587 C C . GLN B 1 46 ? 6.941 7.391 -6.809 1 97.69 46 GLN B C 1
ATOM 1589 O O . GLN B 1 46 ? 5.918 7.699 -6.195 1 97.69 46 GLN B O 1
ATOM 1594 N N . LEU B 1 47 ? 7.969 6.926 -6.238 1 96.19 47 LEU B N 1
ATOM 1595 C CA . LEU B 1 47 ? 7.988 6.742 -4.789 1 96.19 47 LEU B CA 1
ATOM 1596 C C . LEU B 1 47 ? 8.242 8.07 -4.078 1 96.19 47 LEU B C 1
ATOM 1598 O O . LEU B 1 47 ? 9.195 8.781 -4.41 1 96.19 47 LEU B O 1
ATOM 1602 N N . PRO B 1 48 ? 7.414 8.336 -3.129 1 94.56 48 PRO B N 1
ATOM 1603 C CA . PRO B 1 48 ? 7.625 9.625 -2.463 1 94.56 48 PRO B CA 1
ATOM 1604 C C . PRO B 1 48 ? 8.922 9.672 -1.663 1 94.56 48 PRO B C 1
ATOM 1606 O O . PRO B 1 48 ? 9.555 10.727 -1.562 1 94.56 48 PRO B O 1
ATOM 1609 N N . CYS B 1 49 ? 9.273 8.586 -1.018 1 93.5 49 CYS B N 1
ATOM 1610 C CA . CYS B 1 49 ? 10.578 8.406 -0.397 1 93.5 49 CYS B CA 1
ATOM 1611 C C . CYS B 1 49 ? 11.438 7.438 -1.205 1 93.5 49 CYS B C 1
ATOM 1613 O O . CYS B 1 49 ? 10.969 6.367 -1.599 1 93.5 49 CYS B O 1
ATOM 1615 N N . ILE B 1 50 ? 12.688 7.914 -1.357 1 91.12 50 ILE B N 1
ATOM 1616 C CA . ILE B 1 50 ? 13.609 6.977 -1.985 1 91.12 50 ILE B CA 1
ATOM 1617 C C . ILE B 1 50 ? 13.75 5.73 -1.114 1 91.12 50 ILE B C 1
ATOM 1619 O O . ILE B 1 50 ? 13.953 5.832 0.098 1 91.12 50 ILE B O 1
ATOM 1623 N N . THR B 1 51 ? 13.609 4.586 -1.73 1 92.19 51 THR B N 1
ATOM 1624 C CA . THR B 1 51 ? 13.594 3.34 -0.973 1 92.19 51 THR B CA 1
ATOM 1625 C C . THR B 1 51 ? 14.781 2.463 -1.349 1 92.19 51 THR B C 1
ATOM 1627 O O . THR B 1 51 ? 15.078 2.279 -2.531 1 92.19 51 THR B O 1
ATOM 1630 N N . SER B 1 52 ? 15.438 2.023 -0.341 1 92.69 52 SER B N 1
ATOM 1631 C CA . SER B 1 52 ? 16.5 1.061 -0.57 1 92.69 52 SER B CA 1
ATOM 1632 C C . SER B 1 52 ? 16.016 -0.369 -0.361 1 92.69 52 SER B C 1
ATOM 1634 O O . SER B 1 52 ? 15.344 -0.662 0.627 1 92.69 52 SER B O 1
ATOM 1636 N N . ALA B 1 53 ? 16.25 -1.249 -1.324 1 93.5 53 ALA B N 1
ATOM 1637 C CA . ALA B 1 53 ? 15.93 -2.67 -1.233 1 93.5 53 ALA B CA 1
ATOM 1638 C C . ALA B 1 53 ? 16.984 -3.518 -1.932 1 93.5 53 ALA B C 1
ATOM 1640 O O . ALA B 1 53 ? 17.359 -3.24 -3.072 1 93.5 53 ALA B O 1
ATOM 1641 N N . HIS B 1 54 ? 17.438 -4.52 -1.139 1 95.06 54 HIS B N 1
ATOM 1642 C CA . HIS B 1 54 ? 18.406 -5.449 -1.696 1 95.06 54 HIS B CA 1
ATOM 1643 C C . HIS B 1 54 ? 19.625 -4.707 -2.246 1 95.06 54 HIS B C 1
ATOM 1645 O O . HIS B 1 54 ? 20.078 -4.996 -3.354 1 95.06 54 HIS B O 1
ATOM 1651 N N . GLY B 1 55 ? 20.062 -3.658 -1.552 1 91.69 55 GLY B N 1
ATOM 1652 C CA . GLY B 1 55 ? 21.281 -2.941 -1.886 1 91.69 55 GLY B CA 1
ATOM 1653 C C . GLY B 1 55 ? 21.094 -1.947 -3.018 1 91.69 55 GLY B C 1
ATOM 1654 O O . GLY B 1 55 ? 22.062 -1.358 -3.494 1 91.69 55 GLY B O 1
ATOM 1655 N N . LYS B 1 56 ? 19.938 -1.788 -3.463 1 93.5 56 LYS B N 1
ATOM 1656 C CA . LYS B 1 56 ? 19.688 -0.866 -4.566 1 93.5 56 LYS B CA 1
ATOM 1657 C C . LYS B 1 56 ? 18.703 0.233 -4.152 1 93.5 56 LYS B C 1
ATOM 1659 O O . LYS B 1 56 ? 17.766 -0.019 -3.404 1 93.5 56 LYS B O 1
ATOM 1664 N N . THR B 1 57 ? 18.953 1.396 -4.66 1 93.75 57 THR B N 1
ATOM 1665 C CA . THR B 1 57 ? 18.078 2.541 -4.438 1 93.75 57 THR B CA 1
ATOM 1666 C C . THR B 1 57 ? 17 2.623 -5.516 1 93.75 57 THR B C 1
ATOM 1668 O O . THR B 1 57 ? 17.297 2.469 -6.703 1 93.75 57 THR B O 1
ATOM 1671 N N . ASN B 1 58 ? 15.805 2.861 -5.102 1 95.62 58 ASN B N 1
ATOM 1672 C CA . ASN B 1 58 ? 14.672 2.908 -6.016 1 95.62 58 ASN B CA 1
ATOM 1673 C C . ASN B 1 58 ? 13.891 4.215 -5.879 1 95.62 58 ASN B C 1
ATOM 1675 O O . ASN B 1 58 ? 13.516 4.602 -4.773 1 95.62 58 ASN B O 1
ATOM 1679 N N . THR B 1 59 ? 13.617 4.895 -7.023 1 95.69 59 THR B N 1
ATOM 1680 C CA . THR B 1 59 ? 12.844 6.129 -7.039 1 95.69 59 THR B CA 1
ATOM 1681 C C . THR B 1 59 ? 11.469 5.895 -7.66 1 95.69 59 THR B C 1
ATOM 1683 O O . THR B 1 59 ? 10.57 6.727 -7.52 1 95.69 59 THR B O 1
ATOM 1686 N N . HIS B 1 60 ? 11.359 4.727 -8.367 1 98.06 60 HIS B N 1
ATOM 1687 C CA . HIS B 1 60 ? 10.109 4.305 -8.992 1 98.06 60 HIS B CA 1
ATOM 1688 C C . HIS B 1 60 ? 9.859 2.818 -8.766 1 98.06 60 HIS B C 1
ATOM 1690 O O . HIS B 1 60 ? 10.781 2.064 -8.461 1 98.06 60 HIS B O 1
ATOM 1696 N N . ALA B 1 61 ? 8.664 2.467 -8.922 1 98.31 61 ALA B N 1
ATOM 1697 C CA . ALA B 1 61 ? 8.305 1.056 -8.82 1 98.31 61 ALA B CA 1
ATOM 1698 C C . ALA B 1 61 ? 7.004 0.77 -9.57 1 98.31 61 ALA B C 1
ATOM 1700 O O . ALA B 1 61 ? 6.176 1.665 -9.75 1 98.31 61 ALA B O 1
ATOM 1701 N N . ARG B 1 62 ? 6.906 -0.409 -10.102 1 98.81 62 ARG B N 1
ATOM 1702 C CA . ARG B 1 62 ? 5.629 -0.913 -10.594 1 98.81 62 ARG B CA 1
ATOM 1703 C C . ARG B 1 62 ? 4.773 -1.445 -9.453 1 98.81 62 ARG B C 1
ATOM 1705 O O . ARG B 1 62 ? 5.23 -2.271 -8.656 1 98.81 62 ARG B O 1
ATOM 1712 N N . HIS B 1 63 ? 3.568 -0.961 -9.383 1 98.62 63 HIS B N 1
ATOM 1713 C CA . HIS B 1 63 ? 2.691 -1.295 -8.266 1 98.62 63 HIS B CA 1
ATOM 1714 C C . HIS B 1 63 ? 1.6 -2.27 -8.695 1 98.62 63 HIS B C 1
ATOM 1716 O O . HIS B 1 63 ? 0.789 -1.954 -9.57 1 98.62 63 HIS B O 1
ATOM 1722 N N . PHE B 1 64 ? 1.519 -3.453 -8.023 1 98.62 64 PHE B N 1
ATOM 1723 C CA . PHE B 1 64 ? 0.441 -4.426 -8.172 1 98.62 64 PHE B CA 1
ATOM 1724 C C . PHE B 1 64 ? -0.311 -4.605 -6.859 1 98.62 64 PHE B C 1
ATOM 1726 O O . PHE B 1 64 ? 0.237 -4.355 -5.785 1 98.62 64 PHE B O 1
ATOM 1733 N N . MET B 1 65 ? -1.506 -5.027 -7.023 1 98.19 65 MET B N 1
ATOM 1734 C CA . MET B 1 65 ? -2.314 -5.426 -5.875 1 98.19 65 MET B CA 1
ATOM 1735 C C . MET B 1 65 ? -2.906 -6.816 -6.086 1 98.19 65 MET B C 1
ATOM 1737 O O . MET B 1 65 ? -3.564 -7.07 -7.098 1 98.19 65 MET B O 1
ATOM 1741 N N . ILE B 1 66 ? -2.689 -7.73 -5.109 1 98.31 66 ILE B N 1
ATOM 1742 C CA . ILE B 1 66 ? -3.111 -9.117 -5.262 1 98.31 66 ILE B CA 1
ATOM 1743 C C . ILE B 1 66 ? -4.113 -9.477 -4.164 1 98.31 66 ILE B C 1
ATOM 1745 O O . ILE B 1 66 ? -3.893 -9.164 -2.99 1 98.31 66 ILE B O 1
ATOM 1749 N N . CYS B 1 67 ? -5.223 -10.008 -4.535 1 98.12 67 CYS B N 1
ATOM 1750 C CA . CYS B 1 67 ? -6.23 -10.555 -3.631 1 98.12 67 CYS B CA 1
ATOM 1751 C C . CYS B 1 67 ? -6.211 -12.078 -3.65 1 98.12 67 CYS B C 1
ATOM 1753 O O . CYS B 1 67 ? -6.246 -12.688 -4.719 1 98.12 67 CYS B O 1
ATOM 1755 N N . PHE B 1 68 ? -6.117 -12.68 -2.484 1 97.94 68 PHE B N 1
ATOM 1756 C CA . PHE B 1 68 ? -5.996 -14.133 -2.443 1 97.94 68 PHE B CA 1
ATOM 1757 C C . PHE B 1 68 ? -6.484 -14.68 -1.106 1 97.94 68 PHE B C 1
ATOM 1759 O O . PHE B 1 68 ? -6.602 -13.938 -0.131 1 97.94 68 PHE B O 1
ATOM 1766 N N . ASP B 1 69 ? -6.828 -15.945 -1.065 1 97.5 69 ASP B N 1
ATOM 1767 C CA . ASP B 1 69 ? -7.133 -16.688 0.153 1 97.5 69 ASP B CA 1
ATOM 1768 C C . ASP B 1 69 ? -5.957 -17.562 0.569 1 97.5 69 ASP B C 1
ATOM 1770 O O . ASP B 1 69 ? -5.273 -18.141 -0.281 1 97.5 69 ASP B O 1
ATOM 1774 N N . MET B 1 70 ? -5.699 -17.656 1.824 1 97.75 70 MET B N 1
ATOM 1775 C CA . MET B 1 70 ? -4.57 -18.453 2.281 1 97.75 70 MET B CA 1
ATOM 1776 C C . MET B 1 70 ? -4.73 -18.828 3.75 1 97.75 70 MET B C 1
ATOM 1778 O O . MET B 1 70 ? -5.305 -18.078 4.531 1 97.75 70 MET B O 1
ATOM 1782 N N . PRO B 1 71 ? -4.227 -20.078 4.098 1 97.88 71 PRO B N 1
ATOM 1783 C CA . PRO B 1 71 ? -4.195 -20.375 5.531 1 97.88 71 PRO B CA 1
ATOM 1784 C C . PRO B 1 71 ? -3.389 -19.344 6.328 1 97.88 71 PRO B C 1
ATOM 1786 O O . PRO B 1 71 ? -2.295 -18.953 5.906 1 97.88 71 PRO B O 1
ATOM 1789 N N . PRO B 1 72 ? -3.924 -18.906 7.469 1 97.5 72 PRO B N 1
ATOM 1790 C CA . PRO B 1 72 ? -3.236 -17.891 8.266 1 97.5 72 PRO B CA 1
ATOM 1791 C C . PRO B 1 72 ? -1.819 -18.297 8.656 1 97.5 72 PRO B C 1
ATOM 1793 O O . PRO B 1 72 ? -0.929 -17.453 8.75 1 97.5 72 PRO B O 1
ATOM 1796 N N . SER B 1 73 ? -1.574 -19.531 8.781 1 97.81 73 SER B N 1
ATOM 1797 C CA . SER B 1 73 ? -0.282 -20.031 9.234 1 97.81 73 SER B CA 1
ATOM 1798 C C . SER B 1 73 ? 0.78 -19.891 8.148 1 97.81 73 SER B C 1
ATOM 1800 O O . SER B 1 73 ? 1.975 -20.016 8.422 1 97.81 73 SER B O 1
ATOM 1802 N N . GLN B 1 74 ? 0.378 -19.609 6.938 1 98.06 74 GLN B N 1
ATOM 1803 C CA . GLN B 1 74 ? 1.313 -19.609 5.82 1 98.06 74 GLN B CA 1
ATOM 1804 C C . GLN B 1 74 ? 1.662 -18.188 5.402 1 98.06 74 GLN B C 1
ATOM 1806 O O . GLN B 1 74 ? 2.498 -17.969 4.52 1 98.06 74 GLN B O 1
ATOM 1811 N N . VAL B 1 75 ? 1.081 -17.188 6.078 1 97.88 75 VAL B N 1
ATOM 1812 C CA . VAL B 1 75 ? 1.251 -15.797 5.688 1 97.88 75 VAL B CA 1
ATOM 1813 C C . VAL B 1 75 ? 2.717 -15.391 5.836 1 97.88 75 VAL B C 1
ATOM 1815 O O . VAL B 1 75 ? 3.289 -14.766 4.938 1 97.88 75 VAL B O 1
ATOM 1818 N N . SER B 1 76 ? 3.314 -15.758 6.926 1 97.5 76 SER B N 1
ATOM 1819 C CA . SER B 1 76 ? 4.707 -15.398 7.172 1 97.5 76 SER B CA 1
ATOM 1820 C C . SER B 1 76 ? 5.629 -16.016 6.121 1 97.5 76 SER B C 1
ATOM 1822 O O . SER B 1 76 ? 6.605 -15.383 5.703 1 97.5 76 SER B O 1
ATOM 1824 N N . LYS B 1 77 ? 5.367 -17.203 5.73 1 97.62 77 LYS B N 1
ATOM 1825 C CA . LYS B 1 77 ? 6.168 -17.859 4.699 1 97.62 77 LYS B CA 1
ATOM 1826 C C . LYS B 1 77 ? 6.082 -17.109 3.373 1 97.62 77 LYS B C 1
ATOM 1828 O O . LYS B 1 77 ? 7.094 -16.938 2.691 1 97.62 77 LYS B O 1
ATOM 1833 N N . LEU B 1 78 ? 4.906 -16.719 3 1 98.31 78 LEU B N 1
ATOM 1834 C CA . LEU B 1 78 ? 4.73 -15.945 1.777 1 98.31 78 LEU B CA 1
ATOM 1835 C C . LEU B 1 78 ? 5.531 -14.648 1.831 1 98.31 78 LEU B C 1
ATOM 1837 O O . LEU B 1 78 ? 6.207 -14.289 0.863 1 98.31 78 LEU B O 1
ATOM 1841 N N . GLU B 1 79 ? 5.434 -13.953 2.957 1 97.56 79 GLU B N 1
ATOM 1842 C CA . GLU B 1 79 ? 6.164 -12.703 3.117 1 97.56 79 GLU B CA 1
ATOM 1843 C C . GLU B 1 79 ? 7.668 -12.922 3.023 1 97.56 79 GLU B C 1
ATOM 1845 O O . GLU B 1 79 ? 8.383 -12.117 2.426 1 97.56 79 GLU B O 1
ATOM 1850 N N . ASP B 1 80 ? 8.125 -14.039 3.576 1 97.38 80 ASP B N 1
ATOM 1851 C CA . ASP B 1 80 ? 9.539 -14.391 3.494 1 97.38 80 ASP B CA 1
ATOM 1852 C C . ASP B 1 80 ? 9.953 -14.664 2.053 1 97.38 80 ASP B C 1
ATOM 1854 O O . ASP B 1 80 ? 11.016 -14.219 1.608 1 97.38 80 ASP B O 1
ATOM 1858 N N . A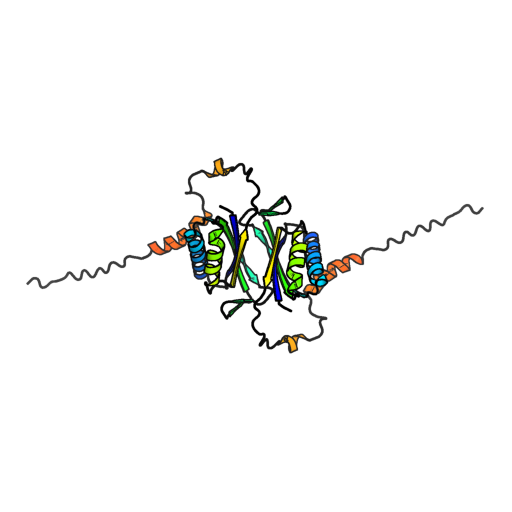SP B 1 81 ? 9.133 -15.414 1.39 1 97.75 81 ASP B N 1
ATOM 1859 C CA . ASP B 1 81 ? 9.414 -15.727 -0.009 1 97.75 81 ASP B CA 1
ATOM 1860 C C . ASP B 1 81 ? 9.508 -14.445 -0.843 1 97.75 81 ASP B C 1
ATOM 1862 O O . ASP B 1 81 ? 10.438 -14.297 -1.645 1 97.75 81 ASP B O 1
ATOM 1866 N N . CYS B 1 82 ? 8.602 -13.562 -0.646 1 98.06 82 CYS B N 1
ATOM 1867 C CA . CYS B 1 82 ? 8.617 -12.297 -1.372 1 98.06 82 CYS B CA 1
ATOM 1868 C C . CYS B 1 82 ? 9.836 -11.461 -0.982 1 98.06 82 CYS B C 1
ATOM 1870 O O . CYS B 1 82 ? 10.438 -10.805 -1.829 1 98.06 82 CYS B O 1
ATOM 1872 N N . GLY B 1 83 ? 10.164 -11.508 0.315 1 97.25 83 GLY B N 1
ATOM 1873 C CA . GLY B 1 83 ? 11.297 -10.742 0.818 1 97.25 83 GLY B CA 1
ATOM 1874 C C . GLY B 1 83 ? 12.625 -11.203 0.239 1 97.25 83 GLY B C 1
ATOM 1875 O O . GLY B 1 83 ? 13.578 -10.422 0.186 1 97.25 83 GLY B O 1
ATOM 1876 N N . ARG B 1 84 ? 12.672 -12.391 -0.251 1 97.06 84 ARG B N 1
ATOM 1877 C CA . ARG B 1 84 ? 13.906 -12.945 -0.798 1 97.06 84 ARG B CA 1
ATOM 1878 C C . ARG B 1 84 ? 14.039 -12.633 -2.287 1 97.06 84 ARG B C 1
ATOM 1880 O O . ARG B 1 84 ? 15.102 -12.82 -2.877 1 97.06 84 ARG B O 1
ATOM 1887 N N . ASN B 1 85 ? 13 -12.258 -2.896 1 98 85 ASN B N 1
ATOM 1888 C CA . ASN B 1 85 ? 13.023 -11.93 -4.316 1 98 85 ASN B CA 1
ATOM 1889 C C . ASN B 1 85 ? 13.656 -10.562 -4.562 1 98 85 ASN B C 1
ATOM 1891 O O . ASN B 1 85 ? 13.094 -9.531 -4.176 1 98 85 ASN B O 1
ATOM 1895 N N . ILE B 1 86 ? 14.695 -10.484 -5.227 1 97.38 86 ILE B N 1
ATOM 1896 C CA . ILE B 1 86 ? 15.516 -9.289 -5.375 1 97.38 86 ILE B CA 1
ATOM 1897 C C . ILE B 1 86 ? 14.758 -8.234 -6.188 1 97.38 86 ILE B C 1
ATOM 1899 O O . ILE B 1 86 ? 15.055 -7.043 -6.094 1 97.38 86 ILE B O 1
ATOM 1903 N N . SER B 1 87 ? 13.844 -8.656 -6.98 1 98.19 87 SER B N 1
ATOM 1904 C CA . SER B 1 87 ? 13.102 -7.73 -7.832 1 98.19 87 SER B CA 1
ATOM 1905 C C . SER B 1 87 ? 12.008 -7.02 -7.055 1 98.19 87 SER B C 1
ATOM 1907 O O . SER B 1 87 ? 11.438 -6.035 -7.531 1 98.19 87 SER B O 1
ATOM 1909 N N . ILE B 1 88 ? 11.68 -7.469 -5.82 1 98.56 88 ILE B N 1
ATOM 1910 C CA . ILE B 1 88 ? 10.586 -6.906 -5.035 1 98.56 88 ILE B CA 1
ATOM 1911 C C . ILE B 1 88 ? 11.125 -5.863 -4.062 1 98.56 88 ILE B C 1
ATOM 1913 O O . ILE B 1 88 ? 12.016 -6.16 -3.26 1 98.56 88 ILE B O 1
ATOM 1917 N N . ILE B 1 89 ? 10.586 -4.695 -4.188 1 97.06 89 ILE B N 1
ATOM 1918 C CA . ILE B 1 89 ? 10.969 -3.598 -3.309 1 97.06 89 ILE B CA 1
ATOM 1919 C C . ILE B 1 89 ? 10.242 -3.721 -1.975 1 97.06 89 ILE B C 1
ATOM 1921 O O . ILE B 1 89 ? 10.82 -3.484 -0.914 1 97.06 89 ILE B O 1
ATOM 1925 N N . ARG B 1 90 ? 8.953 -4.059 -2.031 1 96 90 ARG B N 1
ATOM 1926 C CA . ARG B 1 90 ? 8.109 -4.164 -0.851 1 96 90 ARG B CA 1
ATOM 1927 C C . ARG B 1 90 ? 6.93 -5.102 -1.106 1 96 90 ARG B C 1
ATOM 1929 O O . ARG B 1 90 ? 6.34 -5.082 -2.188 1 96 90 ARG B O 1
ATOM 1936 N N . ALA B 1 91 ? 6.637 -5.883 -0.166 1 96.69 91 ALA B N 1
ATOM 1937 C CA . ALA B 1 91 ? 5.445 -6.723 -0.125 1 96.69 91 ALA B CA 1
ATOM 1938 C C . ALA B 1 91 ? 4.848 -6.762 1.279 1 96.69 91 ALA B C 1
ATOM 1940 O O . ALA B 1 91 ? 5.57 -6.949 2.262 1 96.69 91 ALA B O 1
ATOM 1941 N N . SER B 1 92 ? 3.631 -6.414 1.392 1 93.38 92 SER B N 1
ATOM 1942 C CA . SER B 1 92 ? 2.943 -6.457 2.678 1 93.38 92 SER B CA 1
ATOM 1943 C C . SER B 1 92 ? 1.58 -7.133 2.555 1 93.38 92 SER B C 1
ATOM 1945 O O . SER B 1 92 ? 0.827 -6.852 1.62 1 93.38 92 SER B O 1
ATOM 1947 N N . VAL B 1 93 ? 1.295 -8 3.508 1 96.12 93 VAL B N 1
ATOM 1948 C CA . VAL B 1 93 ? 0.031 -8.727 3.451 1 96.12 93 VAL B CA 1
ATOM 1949 C C . VAL B 1 93 ? -0.924 -8.188 4.512 1 96.12 93 VAL B C 1
ATOM 1951 O O . VAL B 1 93 ? -0.534 -7.992 5.664 1 96.12 93 VAL B O 1
ATOM 1954 N N . TYR B 1 94 ? -2.148 -7.969 4.133 1 92.75 94 TYR B N 1
ATOM 1955 C CA . TYR B 1 94 ? -3.191 -7.512 5.043 1 92.75 94 TYR B CA 1
ATOM 1956 C C . TYR B 1 94 ? -4.406 -8.438 4.984 1 92.75 94 TYR B C 1
ATOM 1958 O O . TYR B 1 94 ? -4.793 -8.898 3.91 1 92.75 94 TYR B O 1
ATOM 1966 N N . LYS B 1 95 ? -4.961 -8.656 6.152 1 93.94 95 LYS B N 1
ATOM 1967 C CA . LYS B 1 95 ? -6.199 -9.43 6.195 1 93.94 95 LYS B CA 1
ATOM 1968 C C . LYS B 1 95 ? -7.391 -8.578 5.766 1 93.94 95 LYS B C 1
ATOM 1970 O O . LYS B 1 95 ? -7.531 -7.43 6.199 1 93.94 95 LYS B O 1
ATOM 1975 N N . GLN B 1 96 ? -8.211 -9.109 4.887 1 91.06 96 GLN B N 1
ATOM 1976 C CA . GLN B 1 96 ? -9.375 -8.383 4.398 1 91.06 96 GLN B CA 1
ATOM 1977 C C . GLN B 1 96 ? -10.609 -8.703 5.238 1 91.06 96 GLN B C 1
ATOM 1979 O O . GLN B 1 96 ? -10.812 -9.852 5.641 1 91.06 96 GLN B O 1
ATOM 1984 N N . ASN B 1 97 ? -11.312 -7.594 5.602 1 80.38 97 ASN B N 1
ATOM 1985 C CA . ASN B 1 97 ? -12.633 -7.785 6.199 1 80.38 97 ASN B CA 1
ATOM 1986 C C . ASN B 1 97 ? -13.727 -7.863 5.133 1 80.38 97 ASN B C 1
ATOM 1988 O O . ASN B 1 97 ? -14.156 -6.84 4.605 1 80.38 97 ASN B O 1
ATOM 1992 N N . ILE B 1 98 ? -14.008 -8.992 4.68 1 74.12 98 ILE B N 1
ATOM 1993 C CA . ILE B 1 98 ? -15.008 -9.164 3.635 1 74.12 98 ILE B CA 1
ATOM 1994 C C . ILE B 1 98 ? -16.406 -9.164 4.25 1 74.12 98 ILE B C 1
ATOM 1996 O O . ILE B 1 98 ? -16.656 -9.852 5.242 1 74.12 98 ILE B O 1
ATOM 2000 N N . PRO B 1 99 ? -17.234 -8.18 3.787 1 71.5 99 PRO B N 1
ATOM 2001 C CA . PRO B 1 99 ? -18.609 -8.227 4.309 1 71.5 99 PRO B CA 1
ATOM 2002 C C . PRO B 1 99 ? -19.25 -9.594 4.145 1 71.5 99 PRO B C 1
ATOM 2004 O O . PRO B 1 99 ? -18.891 -10.352 3.242 1 71.5 99 PRO B O 1
ATOM 2007 N N . PRO B 1 100 ? -19.922 -9.906 5.207 1 58.75 100 PRO B N 1
ATOM 2008 C CA . PRO B 1 100 ? -20.625 -11.18 5.047 1 58.75 100 PRO B CA 1
ATOM 2009 C C . PRO B 1 100 ? -21.375 -11.281 3.717 1 58.75 100 PRO B C 1
ATOM 2011 O O . PRO B 1 100 ? -21.812 -10.266 3.172 1 58.75 100 PRO B O 1
ATOM 2014 N N . GLN B 1 101 ? -21 -11.984 2.848 1 53.72 101 GLN B N 1
ATOM 2015 C CA . GLN B 1 101 ? -21.594 -12.219 1.535 1 53.72 101 GLN B CA 1
ATOM 2016 C C . GLN B 1 101 ? -23.109 -12.32 1.629 1 53.72 101 GLN B C 1
ATOM 2018 O O . GLN B 1 101 ? -23.641 -13.227 2.283 1 53.72 101 GLN B O 1
ATOM 2023 N N . ASN B 1 102 ? -24 -11.5 2.195 1 48.03 102 ASN B N 1
ATOM 2024 C CA . ASN B 1 102 ? -25.203 -11.828 1.447 1 48.03 102 ASN B CA 1
ATOM 2025 C C . ASN B 1 102 ? -24.953 -11.812 -0.058 1 48.03 102 ASN B C 1
ATOM 2027 O O . ASN B 1 102 ? -25.234 -10.812 -0.723 1 48.03 102 ASN B O 1
ATOM 2031 N N . ILE B 1 103 ? -23.859 -11.953 -0.408 1 43.38 103 ILE B N 1
ATOM 2032 C CA . ILE B 1 103 ? -23.562 -11.961 -1.836 1 43.38 103 ILE B CA 1
ATOM 2033 C C . ILE B 1 103 ? -24.562 -12.867 -2.562 1 43.38 103 ILE B C 1
ATOM 2035 O O . ILE B 1 103 ? -24.578 -14.078 -2.34 1 43.38 103 ILE B O 1
ATOM 2039 N N . GLN B 1 104 ? -25.781 -12.461 -2.771 1 41.03 104 GLN B N 1
ATOM 2040 C CA . GLN B 1 104 ? -26.469 -13.016 -3.936 1 41.03 104 GLN B CA 1
ATOM 2041 C C . GLN B 1 104 ? -25.5 -13.18 -5.109 1 41.03 104 GLN B C 1
ATOM 2043 O O . GLN B 1 104 ? -25.016 -12.195 -5.664 1 41.03 104 GLN B O 1
ATOM 2048 N N . CYS B 1 105 ? -24.516 -13.992 -4.98 1 41.34 105 CYS B N 1
ATOM 2049 C CA . CYS B 1 105 ? -23.797 -14.5 -6.137 1 41.34 105 CYS B CA 1
ATOM 2050 C C . CYS B 1 105 ? -24.672 -14.484 -7.383 1 41.34 105 CYS B C 1
ATOM 2052 O O . CYS B 1 105 ? -25.656 -15.211 -7.457 1 41.34 105 CYS B O 1
ATOM 2054 N N . THR B 1 106 ? -25.109 -13.406 -7.84 1 37.06 106 THR B N 1
ATOM 2055 C CA . THR B 1 106 ? -25.672 -13.461 -9.18 1 37.06 106 THR B CA 1
ATOM 2056 C C . THR B 1 106 ? -24.781 -14.266 -10.117 1 37.06 106 THR B C 1
ATOM 2058 O O . THR B 1 106 ? -24.891 -14.156 -11.336 1 37.06 106 THR B O 1
ATOM 2061 N N . LEU B 1 107 ? -23.766 -14.898 -9.594 1 39.19 107 LEU B N 1
ATOM 2062 C CA . LEU B 1 107 ? -23.031 -15.797 -10.469 1 39.19 107 LEU B CA 1
ATOM 2063 C C . LEU B 1 107 ? -23.938 -16.906 -10.992 1 39.19 107 LEU B C 1
ATOM 2065 O O . LEU B 1 107 ? -23.578 -17.625 -11.922 1 39.19 107 LEU B O 1
ATOM 2069 N N . GLU B 1 108 ? -25.094 -17.203 -10.508 1 37.91 108 GLU B N 1
ATOM 2070 C CA . GLU B 1 108 ? -25.875 -18.141 -11.305 1 37.91 108 GLU B CA 1
ATOM 2071 C C . GLU B 1 108 ? -25.828 -17.781 -12.789 1 37.91 108 GLU B C 1
ATOM 2073 O O . GLU B 1 108 ? -25.844 -18.656 -13.648 1 37.91 108 GLU B O 1
ATOM 2078 N N . GLU B 1 109 ? -25.906 -16.484 -13.07 1 37.28 109 GLU B N 1
ATOM 2079 C CA . GLU B 1 109 ? -25.969 -16.219 -14.508 1 37.28 109 GLU B CA 1
ATOM 2080 C C . GLU B 1 109 ? -24.641 -16.484 -15.188 1 37.28 109 GLU B C 1
ATOM 2082 O O . GLU B 1 109 ? -24.594 -16.781 -16.375 1 37.28 109 GLU B O 1
ATOM 2087 N N . GLU B 1 110 ? -23.531 -16.203 -14.516 1 37.56 110 GLU B N 1
ATOM 2088 C CA . GLU B 1 110 ? -22.312 -16.297 -15.305 1 37.56 110 GLU B CA 1
ATOM 2089 C C . GLU B 1 110 ? -21.797 -17.75 -15.352 1 37.56 110 GLU B C 1
ATOM 2091 O O . GLU B 1 110 ? -20.766 -18.016 -15.953 1 37.56 110 GLU B O 1
ATOM 2096 N N . MET B 1 111 ? -22.312 -18.656 -14.688 1 35.41 111 MET B N 1
ATOM 2097 C CA . MET B 1 111 ? -21.875 -20.031 -14.828 1 35.41 111 MET B CA 1
ATOM 2098 C C . MET B 1 111 ? -22.078 -20.516 -16.266 1 35.41 111 MET B C 1
ATOM 2100 O O . MET B 1 111 ? -22.047 -21.719 -16.531 1 35.41 111 MET B O 1
ATOM 2104 N N . LEU B 1 112 ? -22.422 -19.609 -17.172 1 36.09 112 LEU B N 1
ATOM 2105 C CA . LEU B 1 112 ? -22.422 -20.156 -18.531 1 36.09 112 LEU B CA 1
ATOM 2106 C C . LEU B 1 112 ? -21.016 -20.531 -18.969 1 36.09 112 LEU B C 1
ATOM 2108 O O . LEU B 1 112 ? -20.031 -19.984 -18.469 1 36.09 112 LEU B O 1
ATOM 2112 N N . PRO B 1 113 ? -20.75 -21.578 -19.766 1 33.72 113 PRO B N 1
ATOM 2113 C CA . PRO B 1 113 ? -19.484 -22.203 -20.172 1 33.72 113 PRO B CA 1
ATOM 2114 C C . PRO B 1 113 ? -18.453 -21.188 -20.656 1 33.72 113 PRO B C 1
ATOM 2116 O O . PRO B 1 113 ? -18.828 -20.109 -21.125 1 33.72 113 PRO B O 1
ATOM 2119 N N . PRO B 1 114 ? -17.188 -21.141 -20.062 1 33.56 114 PRO B N 1
ATOM 2120 C CA . PRO B 1 114 ? -16 -20.297 -20.266 1 33.56 114 PRO B CA 1
ATOM 2121 C C . PRO B 1 114 ? -15.672 -20.094 -21.734 1 33.56 114 PRO B C 1
ATOM 2123 O O . PRO B 1 114 ? -14.664 -19.453 -22.062 1 33.56 114 PRO B O 1
ATOM 2126 N N . PRO B 1 115 ? -16.125 -20.797 -22.75 1 36.16 115 PRO B N 1
ATOM 2127 C CA . PRO B 1 115 ? -15.352 -20.469 -23.938 1 36.16 115 PRO B CA 1
ATOM 2128 C C . PRO B 1 115 ? -15.109 -18.969 -24.094 1 36.16 115 PRO B C 1
ATOM 2130 O O . PRO B 1 115 ? -14.203 -18.562 -24.828 1 36.16 115 PRO B O 1
ATOM 2133 N N . TYR B 1 116 ? -16.156 -18.219 -23.828 1 36.66 116 TYR B N 1
ATOM 2134 C CA . TYR B 1 116 ? -16.25 -16.891 -24.406 1 36.66 116 TYR B CA 1
ATOM 2135 C C . TYR B 1 116 ? -15.531 -15.859 -23.547 1 36.66 116 TYR B C 1
ATOM 2137 O O . TYR B 1 116 ? -15.742 -14.656 -23.688 1 36.66 116 TYR B O 1
ATOM 2145 N N . ARG B 1 117 ? -15.008 -16.203 -22.453 1 32.38 117 ARG B N 1
ATOM 2146 C CA . ARG B 1 117 ? -14.516 -15.031 -21.734 1 32.38 117 ARG B CA 1
ATOM 2147 C C . ARG B 1 117 ? -13.148 -14.609 -22.266 1 32.38 117 ARG B C 1
ATOM 2149 O O . ARG B 1 117 ? -12.211 -15.414 -22.266 1 32.38 117 ARG B O 1
ATOM 2156 N N . PRO B 1 118 ? -12.945 -13.719 -23.25 1 36.22 118 PRO B N 1
ATOM 2157 C CA . PRO B 1 118 ? -11.82 -13.383 -24.125 1 36.22 118 PRO B CA 1
ATOM 2158 C C . PRO B 1 118 ? -10.602 -12.891 -23.359 1 36.22 118 PRO B C 1
ATOM 2160 O O . PRO B 1 118 ? -9.469 -13.062 -23.828 1 36.22 118 PRO B O 1
ATOM 2163 N N . SER B 1 119 ? -10.805 -12.156 -22.328 1 38 119 SER B N 1
ATOM 2164 C CA . SER B 1 119 ? -9.75 -11.18 -22.094 1 38 119 SER B CA 1
ATOM 2165 C C . SER B 1 119 ? -8.5 -11.844 -21.531 1 38 119 SER B C 1
ATOM 2167 O O . SER B 1 119 ? -7.375 -11.477 -21.891 1 38 119 SER B O 1
ATOM 2169 N N . VAL B 1 120 ? -8.586 -12.641 -20.5 1 38.91 120 VAL B N 1
ATOM 2170 C CA . VAL B 1 120 ? -7.398 -13.023 -19.734 1 38.91 120 VAL B CA 1
ATOM 2171 C C . VAL B 1 120 ? -6.633 -14.109 -20.484 1 38.91 120 VAL B C 1
ATOM 2173 O O . VAL B 1 120 ? -5.426 -14.273 -20.297 1 38.91 120 VAL B O 1
ATOM 2176 N N . LEU B 1 121 ? -7.312 -14.938 -21.391 1 36.59 121 LEU B N 1
ATOM 2177 C CA . LEU B 1 121 ? -6.738 -16.016 -22.188 1 36.59 121 LEU B CA 1
ATOM 2178 C C . LEU B 1 121 ? -5.695 -15.477 -23.156 1 36.59 121 LEU B C 1
ATOM 2180 O O . LEU B 1 121 ? -4.707 -16.156 -23.453 1 36.59 121 LEU B O 1
ATOM 2184 N N . LYS B 1 122 ? -5.812 -14.297 -23.594 1 41.31 122 LYS B N 1
ATOM 2185 C CA . LYS B 1 122 ? -4.949 -13.742 -24.641 1 41.31 122 LYS B CA 1
ATOM 2186 C C . LYS B 1 122 ? -3.518 -13.578 -24.125 1 41.31 122 LYS B C 1
ATOM 2188 O O . LYS B 1 122 ? -2.564 -13.797 -24.875 1 41.31 122 LYS B O 1
ATOM 2193 N N . LEU B 1 123 ? -3.432 -13.25 -22.797 1 40.03 123 LEU B N 1
ATOM 2194 C CA . LEU B 1 123 ? -2.055 -13.039 -22.359 1 40.03 123 LEU B CA 1
ATOM 2195 C C . LEU B 1 123 ? -1.326 -14.367 -22.203 1 40.03 123 LEU B C 1
ATOM 2197 O O . LEU B 1 123 ? -0.175 -14.5 -22.625 1 40.03 123 LEU B O 1
ATOM 2201 N N . LEU B 1 124 ? -1.943 -15.258 -21.516 1 38.25 124 LEU B N 1
ATOM 2202 C CA . LEU B 1 124 ? -1.274 -16.547 -21.328 1 38.25 124 LEU B CA 1
ATOM 2203 C C . LEU B 1 124 ? -1.149 -17.281 -22.656 1 38.25 124 LEU B C 1
ATOM 2205 O O . LEU B 1 124 ? -0.139 -17.938 -22.922 1 38.25 124 LEU B O 1
ATOM 2209 N N . GLU B 1 125 ? -2.098 -17.172 -23.516 1 40.12 125 GLU B N 1
ATOM 2210 C CA . GLU B 1 125 ? -2.086 -17.859 -24.797 1 40.12 125 GLU B CA 1
ATOM 2211 C C . GLU B 1 125 ? -1.011 -17.297 -25.719 1 40.12 125 GLU B C 1
ATOM 2213 O O . GLU B 1 125 ? -0.441 -18.031 -26.531 1 40.12 125 GLU B O 1
ATOM 2218 N N . GLN B 1 126 ? -0.722 -16.031 -25.531 1 41.66 126 GLN B N 1
ATOM 2219 C CA . GLN B 1 126 ? 0.347 -15.508 -26.375 1 41.66 126 GLN B CA 1
ATOM 2220 C C . GLN B 1 126 ? 1.688 -16.141 -26.016 1 41.66 126 GLN B C 1
ATOM 2222 O O . GLN B 1 126 ? 2.521 -16.375 -26.891 1 41.66 126 GLN B O 1
ATOM 2227 N N . ALA B 1 127 ? 1.87 -16.406 -24.703 1 39.28 127 ALA B N 1
ATOM 2228 C CA . ALA B 1 127 ? 3.135 -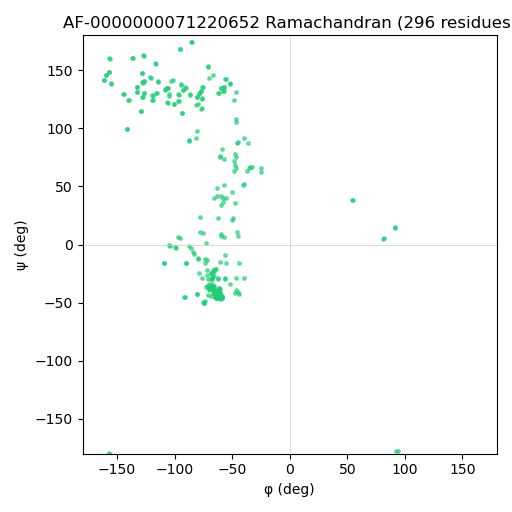17.031 -24.312 1 39.28 127 ALA B CA 1
ATOM 2229 C C . ALA B 1 127 ? 3.197 -18.484 -24.797 1 39.28 127 ALA B C 1
ATOM 2231 O O . ALA B 1 127 ? 4.262 -18.969 -25.172 1 39.28 127 ALA B O 1
ATOM 2232 N N . LYS B 1 128 ? 2.059 -19.172 -24.734 1 38.91 128 LYS B N 1
ATOM 2233 C CA . LYS B 1 128 ? 2.066 -20.547 -25.234 1 38.91 128 LYS B CA 1
ATOM 2234 C C . LYS B 1 128 ? 2.201 -20.578 -26.75 1 38.91 128 LYS B C 1
ATOM 2236 O O . LYS B 1 128 ? 2.756 -21.531 -27.312 1 38.91 128 LYS B O 1
ATOM 2241 N N . LYS B 1 129 ? 1.562 -19.562 -27.375 1 38.44 129 LYS B N 1
ATOM 2242 C CA . LYS B 1 129 ? 1.585 -19.625 -28.844 1 38.44 129 LYS B CA 1
ATOM 2243 C C . LYS B 1 129 ? 3.002 -19.438 -29.375 1 38.44 129 LYS B C 1
ATOM 2245 O O . LYS B 1 129 ? 3.285 -19.781 -30.531 1 38.44 129 LYS B O 1
ATOM 2250 N N . HIS B 1 130 ? 3.834 -18.75 -28.516 1 38 130 HIS B N 1
ATOM 2251 C CA . HIS B 1 130 ? 5.145 -18.578 -29.125 1 38 130 HIS B CA 1
ATOM 2252 C C . HIS B 1 130 ? 5.922 -19.891 -29.125 1 38 130 HIS B C 1
ATOM 2254 O O . HIS B 1 130 ? 7.02 -19.969 -29.688 1 38 130 HIS B O 1
ATOM 2260 N N . LYS B 1 131 ? 5.438 -20.859 -28.297 1 35.59 131 LYS B N 1
ATOM 2261 C CA . LYS B 1 131 ? 6.219 -22.094 -28.328 1 35.59 131 LYS B CA 1
ATOM 2262 C C . LYS B 1 131 ? 6 -22.844 -29.656 1 35.59 131 LYS B C 1
ATOM 2264 O O . LYS B 1 131 ? 6.742 -23.766 -29.984 1 35.59 131 LYS B O 1
ATOM 2269 N N . ARG B 1 132 ? 4.852 -22.625 -30.281 1 34.66 132 ARG B N 1
ATOM 2270 C CA . ARG B 1 132 ? 4.637 -23.562 -31.375 1 34.66 132 ARG B CA 1
ATOM 2271 C C . ARG B 1 132 ? 5.586 -23.25 -32.531 1 34.66 132 ARG B C 1
ATOM 2273 O O . ARG B 1 132 ? 5.727 -24.062 -33.469 1 34.66 132 ARG B O 1
ATOM 2280 N N . TYR B 1 133 ? 5.918 -21.984 -32.625 1 32.81 133 TYR B N 1
ATOM 2281 C CA . TYR B 1 133 ? 6.645 -21.797 -33.875 1 32.81 133 TYR B CA 1
ATOM 2282 C C . TYR B 1 133 ? 8.039 -22.406 -33.781 1 32.81 133 TYR B C 1
ATOM 2284 O O . TYR B 1 133 ? 8.891 -22.141 -34.625 1 32.81 133 TYR B O 1
ATOM 2292 N N . ARG B 1 134 ? 8.312 -23.016 -32.594 1 33.03 134 ARG B N 1
ATOM 2293 C CA . ARG B 1 134 ? 9.664 -23.547 -32.75 1 33.03 134 ARG B CA 1
ATOM 2294 C C . ARG B 1 134 ? 9.719 -24.547 -33.906 1 33.03 134 ARG B C 1
ATOM 2296 O O . ARG B 1 134 ? 9.016 -25.562 -33.906 1 33.03 134 ARG B O 1
ATOM 2303 N N . SER B 1 135 ? 9.719 -24.016 -35.188 1 30.33 135 SER B N 1
ATOM 2304 C CA . SER B 1 135 ? 9.992 -24.719 -36.438 1 30.33 135 SER B CA 1
ATOM 2305 C C . SER B 1 135 ? 11.07 -25.781 -36.25 1 30.33 135 SER B C 1
ATOM 2307 O O . SER B 1 135 ? 12.133 -25.5 -35.688 1 30.33 135 SER B O 1
ATOM 2309 N N . GLN B 1 136 ? 10.703 -27.016 -35.844 1 34.09 136 GLN B N 1
ATOM 2310 C CA . GLN B 1 136 ? 11.508 -28.219 -35.906 1 34.09 136 GLN B CA 1
ATOM 2311 C C . GLN B 1 136 ? 12.43 -28.203 -37.125 1 34.09 136 GLN B C 1
ATOM 2313 O O . GLN B 1 136 ? 11.961 -28.203 -38.25 1 34.09 136 GLN B O 1
ATOM 2318 N N . PHE 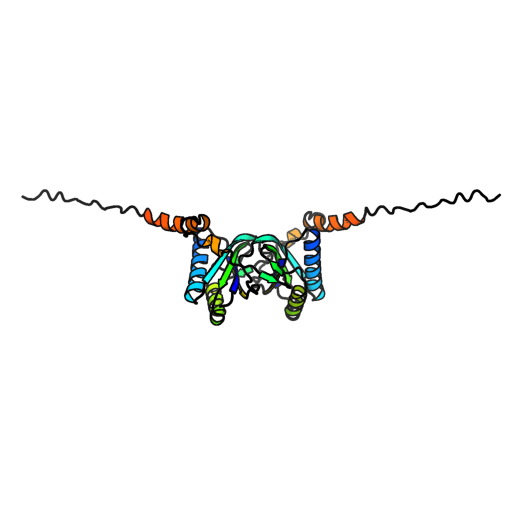B 1 137 ? 13.391 -27.297 -37.125 1 32.25 137 PHE B N 1
ATOM 2319 C CA . PHE B 1 137 ? 14.422 -27.344 -38.156 1 32.25 137 PHE B CA 1
ATOM 2320 C C . PHE B 1 137 ? 14.984 -28.766 -38.312 1 32.25 137 PHE B C 1
ATOM 2322 O O . PHE B 1 137 ? 15.57 -29.297 -37.375 1 32.25 137 PHE B O 1
ATOM 2329 N N . LYS B 1 138 ? 14.156 -29.672 -38.812 1 32.25 138 LYS B N 1
ATOM 2330 C CA . LYS B 1 138 ? 14.578 -31.016 -39.219 1 32.25 138 LYS B CA 1
ATOM 2331 C C . LYS B 1 138 ? 15.875 -30.953 -40.031 1 32.25 138 LYS B C 1
ATOM 2333 O O . LYS B 1 138 ? 15.945 -30.234 -41.031 1 32.25 138 LYS B O 1
ATOM 2338 N N . TYR B 1 139 ? 17.031 -31 -39.312 1 33.38 139 TYR B N 1
ATOM 2339 C CA . TYR B 1 139 ? 18.359 -31.141 -39.875 1 33.38 139 TYR B CA 1
ATOM 2340 C C . TYR B 1 139 ? 18.406 -32.281 -40.906 1 33.38 139 TYR B C 1
ATOM 2342 O O . TYR B 1 139 ? 18.156 -33.438 -40.594 1 33.38 139 TYR B O 1
ATOM 2350 N N . ASN B 1 140 ? 17.688 -32.188 -42 1 32.31 140 ASN B N 1
ATOM 2351 C CA . ASN B 1 140 ? 17.75 -33.125 -43.094 1 32.31 140 ASN B CA 1
ATOM 2352 C C . ASN B 1 140 ? 19.188 -33.406 -43.562 1 32.31 140 ASN B C 1
ATOM 2354 O O . ASN B 1 140 ? 19.75 -32.625 -44.344 1 32.31 140 ASN B O 1
ATOM 2358 N N . SER B 1 141 ? 20.047 -33.625 -42.562 1 34.22 141 SER B N 1
ATOM 2359 C CA . SER B 1 141 ? 21.422 -33.844 -43 1 34.22 141 SER B CA 1
ATOM 2360 C C . SER B 1 141 ? 21.531 -35.094 -43.875 1 34.22 141 SER B C 1
ATOM 2362 O O . SER B 1 141 ? 22.625 -35.625 -44.094 1 34.22 141 SER B O 1
ATOM 2364 N N . GLY B 1 142 ? 20.484 -35.594 -44.531 1 30.92 142 GLY B N 1
ATOM 2365 C CA . GLY B 1 142 ? 20.641 -36.875 -45.25 1 30.92 142 GLY B CA 1
ATOM 2366 C C . GLY B 1 142 ? 21.734 -36.844 -46.281 1 30.92 142 GLY B C 1
ATOM 2367 O O . GLY B 1 142 ? 21.469 -36.594 -47.469 1 30.92 142 GLY B O 1
ATOM 2368 N N . LEU B 1 143 ? 22.828 -36.188 -46.062 1 33.84 143 LEU B N 1
ATOM 2369 C CA . LEU B 1 143 ? 23.828 -36.156 -47.125 1 33.84 143 LEU B CA 1
ATOM 2370 C C . LEU B 1 143 ? 24.281 -37.594 -47.469 1 33.84 143 LEU B C 1
ATOM 2372 O O . LEU B 1 143 ? 25.062 -38.188 -46.75 1 33.84 143 LEU B O 1
ATOM 2376 N N . ASP B 1 144 ? 23.328 -38.5 -47.531 1 31.5 144 ASP B N 1
ATOM 2377 C CA . ASP B 1 144 ? 23.75 -39.875 -47.719 1 31.5 144 ASP B CA 1
ATOM 2378 C C . ASP B 1 144 ? 24.547 -40.031 -49.031 1 31.5 144 ASP B C 1
ATOM 2380 O O . ASP B 1 144 ? 24.75 -41.156 -49.5 1 31.5 144 ASP B O 1
ATOM 2384 N N . TYR B 1 145 ? 24.891 -38.969 -49.75 1 31.98 145 TYR B N 1
ATOM 2385 C CA . TYR B 1 145 ? 25.344 -39.281 -51.094 1 31.98 145 TYR B CA 1
ATOM 2386 C C . TYR B 1 145 ? 26.656 -40.062 -51.062 1 31.98 145 TYR B C 1
ATOM 2388 O O . TYR B 1 145 ? 27.734 -39.5 -51.156 1 31.98 145 TYR B O 1
ATOM 2396 N N . TYR B 1 146 ? 26.812 -41.031 -50.094 1 33.31 146 TYR B N 1
ATOM 2397 C CA . TYR B 1 146 ? 28.141 -41.625 -50.188 1 33.31 146 TYR B CA 1
ATOM 2398 C C . TYR B 1 146 ? 28.359 -42.25 -51.562 1 33.31 146 TYR B C 1
ATOM 2400 O O . TYR B 1 146 ? 27.719 -43.25 -51.875 1 33.31 146 TYR B O 1
ATOM 2408 N N . PRO B 1 147 ? 28.75 -41.438 -52.625 1 33.66 147 PRO B N 1
ATOM 2409 C CA . PRO B 1 147 ? 28.953 -41.875 -54 1 33.66 147 PRO B CA 1
ATOM 2410 C C . PRO B 1 147 ? 29.891 -43.094 -54.125 1 33.66 147 PRO B C 1
ATOM 2412 O O . PRO B 1 147 ? 29.812 -43.844 -55.094 1 33.66 147 PRO B O 1
ATOM 2415 N N . PHE B 1 148 ? 30.953 -43.156 -53.156 1 33.03 148 PHE B N 1
ATOM 2416 C CA . PHE B 1 148 ? 32.094 -43.875 -53.688 1 33.03 148 PHE B CA 1
ATOM 2417 C C . PHE B 1 148 ? 31.859 -45.406 -53.656 1 33.03 148 PHE B C 1
ATOM 2419 O O . PHE B 1 148 ? 32.812 -46.188 -53.812 1 33.03 148 PHE B O 1
ATOM 242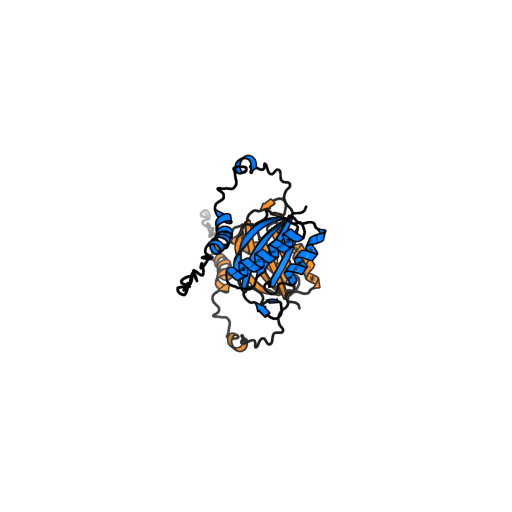6 N N . LEU B 1 149 ? 30.641 -45.938 -53.375 1 28.11 149 LEU B N 1
ATOM 2427 C CA . LEU B 1 149 ? 30.609 -47.375 -53.406 1 28.11 149 LEU B CA 1
ATOM 2428 C C . LEU B 1 149 ? 30.922 -47.906 -54.812 1 28.11 149 LEU B C 1
ATOM 2430 O O . LEU B 1 149 ? 30.391 -48.969 -55.219 1 28.11 149 LEU B O 1
ATOM 2434 N N . ARG B 1 150 ? 32.031 -47.344 -55.375 1 24.86 150 ARG B N 1
ATOM 2435 C CA . ARG B 1 150 ? 32.531 -48.25 -56.375 1 24.86 150 ARG B CA 1
ATOM 2436 C C . ARG B 1 150 ? 33.125 -49.5 -55.719 1 24.86 150 ARG B C 1
ATOM 2438 O O . ARG B 1 150 ? 33.688 -49.438 -54.625 1 24.86 150 ARG B O 1
#